Protein AF-A0A8T6P6S6-F1 (afdb_monomer)

Secondary structure (DSSP, 8-state):
-------------GGG-HHHHHHHHHHT-SSHHHHHHHHHH-GGGGSHHHHHHHHHHHHHHHHTT-HHHHHHHHHHHHHHHHHTTS-HHHHS---S--HHHHHHHHHHHHT-SSHHHHHHHHHH-GGGGSHHHHHHHHHHHHHHHHTT-HHHHHHHHHHHHHHHHHHHH-HHHHHHHHTT-SPPHHHHHHHHHHHH-SSHHHHHHHHHH-GGGGSHHHHHHHHHHHHHHHH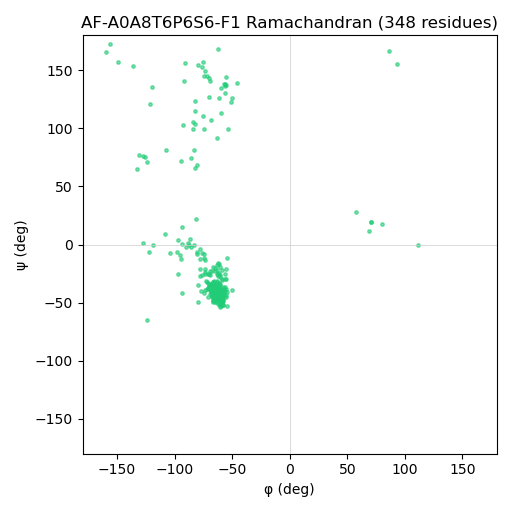TT-HHHHHHHHHHHHHHHHHHHH-HHHHHHHHHSPPPHHHHHHHHHHHHHHT-GGGHHHHHHHHHHHHHHHHHHT-HHHHHHHHHHHHHHTT--GGG-----SSHHHHHHHHHHHHHH-

pLDDT: mean 84.15, std 12.24, range [35.22, 97.5]

Mean predicted aligned error: 16.88 Å

Nearest PDB structures (foldseek):
  2w0g-assembly1_A  TM=4.765E-01  e=5.740E+00  Homo sapiens
  1us7-assembly1_B  TM=4.575E-01  e=7.347E+00  Homo sapiens
  5fwl-assembly1_E  TM=3.648E-01  e=4.130E+00  Homo sapiens

Structure (mmCIF, N/CA/C/O backbone):
data_AF-A0A8T6P6S6-F1
#
_entry.id   AF-A0A8T6P6S6-F1
#
loop_
_atom_site.group_PDB
_atom_site.id
_atom_site.type_symbol
_atom_site.label_atom_id
_atom_site.label_alt_id
_atom_site.label_comp_id
_atom_site.label_asym_id
_atom_site.label_entity_id
_atom_site.label_seq_id
_atom_site.pdbx_PDB_ins_code
_atom_site.Cartn_x
_atom_site.Cartn_y
_atom_site.Cartn_z
_atom_site.occupancy
_atom_site.B_iso_or_equiv
_atom_site.auth_seq_id
_atom_site.auth_comp_id
_atom_site.auth_asym_id
_atom_site.auth_atom_id
_atom_site.pdbx_PDB_model_num
ATOM 1 N N . MET A 1 1 ? 51.319 -41.982 -60.988 1.00 40.06 1 MET A N 1
ATOM 2 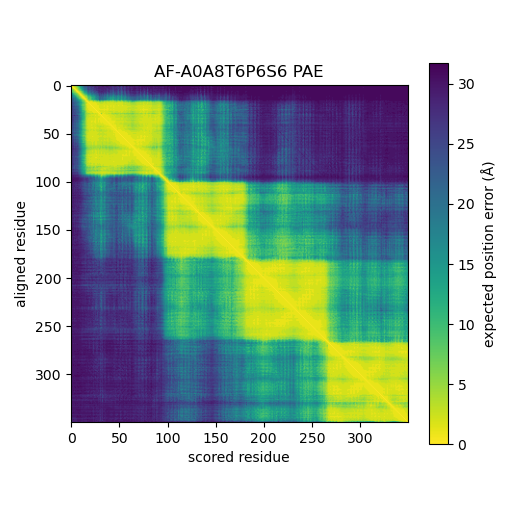C CA . MET A 1 1 ? 50.765 -40.683 -61.418 1.00 40.06 1 MET A CA 1
ATOM 3 C C . MET A 1 1 ? 49.339 -40.976 -61.816 1.00 40.06 1 MET A C 1
ATOM 5 O O . MET A 1 1 ? 49.127 -41.512 -62.893 1.00 40.06 1 MET A O 1
ATOM 9 N N . THR A 1 2 ? 48.421 -40.805 -60.872 1.00 35.66 2 THR A N 1
ATOM 10 C CA . THR A 1 2 ? 47.035 -41.263 -60.991 1.00 35.66 2 THR A CA 1
ATOM 11 C C . THR A 1 2 ? 46.127 -40.049 -60.883 1.00 35.66 2 THR A C 1
ATOM 13 O O . THR A 1 2 ? 46.374 -39.172 -60.057 1.00 35.66 2 THR A O 1
ATOM 16 N N . ASP A 1 3 ? 45.155 -40.030 -61.785 1.00 35.25 3 ASP A N 1
ATOM 17 C CA . ASP A 1 3 ? 44.194 -38.987 -62.127 1.00 35.25 3 ASP A CA 1
ATOM 18 C C . ASP A 1 3 ? 43.499 -38.282 -60.954 1.00 35.25 3 ASP A C 1
ATOM 20 O O . ASP A 1 3 ? 43.029 -38.914 -60.007 1.00 35.25 3 ASP A O 1
ATOM 24 N N . LEU A 1 4 ? 43.358 -36.961 -61.098 1.00 41.69 4 LEU A N 1
ATOM 25 C CA . LEU A 1 4 ? 42.463 -36.104 -60.324 1.00 41.69 4 LEU A CA 1
ATOM 26 C C . LEU A 1 4 ? 41.066 -36.166 -60.957 1.00 41.69 4 LEU A C 1
ATOM 28 O O . LEU A 1 4 ? 40.792 -35.478 -61.937 1.00 41.69 4 LEU A O 1
ATOM 32 N N . SER A 1 5 ? 40.177 -36.978 -60.385 1.00 39.81 5 SER A N 1
ATOM 33 C CA . SER A 1 5 ? 38.756 -36.974 -60.740 1.00 39.81 5 SER A CA 1
ATOM 34 C C . SER A 1 5 ? 38.041 -35.844 -59.994 1.00 39.81 5 SER A C 1
ATOM 36 O O . SER A 1 5 ? 37.765 -35.950 -58.801 1.00 39.81 5 SER A O 1
ATOM 38 N N . THR A 1 6 ? 37.732 -34.760 -60.703 1.00 47.22 6 THR A N 1
ATOM 39 C CA . THR A 1 6 ? 36.754 -33.741 -60.297 1.00 47.22 6 THR A CA 1
ATOM 40 C C . THR A 1 6 ? 35.347 -34.342 -60.323 1.00 47.22 6 THR A C 1
ATOM 42 O O . THR A 1 6 ? 34.808 -34.600 -61.398 1.00 47.22 6 THR A O 1
ATOM 45 N N . GLY A 1 7 ? 34.766 -34.591 -59.146 1.00 35.22 7 GLY A N 1
ATOM 46 C CA . GLY A 1 7 ? 33.333 -34.876 -58.993 1.00 35.22 7 GLY A CA 1
ATOM 47 C C . GLY A 1 7 ? 32.494 -33.601 -59.171 1.00 35.22 7 GLY A C 1
ATOM 48 O O . GLY A 1 7 ? 33.002 -32.513 -58.886 1.00 35.22 7 GLY A O 1
ATOM 49 N N . PRO A 1 8 ? 31.252 -33.698 -59.679 1.00 45.62 8 PRO A N 1
ATOM 50 C CA . PRO A 1 8 ? 30.433 -32.535 -59.995 1.00 45.62 8 PRO A CA 1
ATOM 51 C C . PRO A 1 8 ? 29.940 -31.864 -58.708 1.00 45.62 8 PRO A C 1
ATOM 53 O O . PRO A 1 8 ? 29.671 -32.536 -57.715 1.00 45.62 8 PRO A O 1
ATOM 56 N N . ALA A 1 9 ? 29.832 -30.536 -58.738 1.00 46.97 9 ALA A N 1
ATOM 57 C CA . ALA A 1 9 ? 29.151 -29.768 -57.707 1.00 46.97 9 ALA A CA 1
ATOM 58 C C . ALA A 1 9 ? 27.688 -30.231 -57.637 1.00 46.97 9 ALA A C 1
ATOM 60 O O . ALA A 1 9 ? 26.945 -30.065 -58.602 1.00 46.97 9 ALA A O 1
ATOM 61 N N . GLU A 1 10 ? 27.309 -30.862 -56.527 1.00 45.28 10 GLU A N 1
ATOM 62 C CA . GLU A 1 10 ? 25.908 -31.101 -56.194 1.00 45.28 10 GLU A CA 1
ATOM 63 C C . GLU A 1 10 ? 25.210 -29.742 -56.045 1.00 45.28 10 GLU A C 1
ATOM 65 O O . GLU A 1 10 ? 25.683 -28.870 -55.312 1.00 45.28 10 GLU A O 1
ATOM 70 N N . ASP A 1 11 ? 24.109 -29.565 -56.779 1.00 43.84 11 ASP A N 1
ATOM 71 C CA . ASP A 1 11 ? 23.162 -28.461 -56.628 1.00 43.84 11 ASP A CA 1
ATOM 72 C C . ASP A 1 11 ? 22.689 -28.395 -55.165 1.00 43.84 11 ASP A C 1
ATOM 74 O O . ASP A 1 11 ? 21.827 -29.160 -54.729 1.00 43.84 11 ASP A O 1
ATOM 78 N N . TYR A 1 12 ? 23.278 -27.489 -54.383 1.00 47.31 12 TYR A N 1
ATOM 79 C CA . TYR A 1 12 ? 22.795 -27.129 -53.054 1.00 47.31 12 TYR A CA 1
ATOM 80 C C . TYR A 1 12 ? 21.543 -26.267 -53.225 1.00 47.31 12 TYR A C 1
ATOM 82 O O . TYR A 1 12 ? 21.643 -25.075 -53.513 1.00 47.31 12 TYR A O 1
ATOM 90 N N . ASP A 1 13 ? 20.367 -26.875 -53.073 1.00 50.12 13 ASP A N 1
ATOM 91 C CA . ASP A 1 13 ? 19.106 -26.151 -52.944 1.00 50.12 13 ASP A CA 1
ATOM 92 C C . ASP A 1 13 ? 18.901 -25.736 -51.471 1.00 50.12 13 ASP A C 1
ATOM 94 O O . ASP A 1 13 ? 18.566 -26.583 -50.638 1.00 50.12 13 ASP A O 1
ATOM 98 N N . PRO A 1 14 ? 19.083 -24.451 -51.108 1.00 50.38 14 PRO A N 1
ATOM 99 C CA . PRO A 1 14 ? 18.867 -23.978 -49.743 1.00 50.38 14 PRO A CA 1
ATOM 100 C C . PRO A 1 14 ? 17.420 -24.151 -49.256 1.00 50.38 14 PRO A C 1
ATOM 102 O O . PRO A 1 14 ? 17.203 -24.110 -48.048 1.00 50.38 14 PRO A O 1
ATOM 105 N N . GLN A 1 15 ? 16.436 -24.365 -50.144 1.00 49.50 15 GLN A N 1
ATOM 106 C CA . GLN A 1 15 ? 15.050 -24.663 -49.750 1.00 49.50 15 GLN A CA 1
ATOM 107 C C . GLN A 1 15 ? 14.842 -26.118 -49.307 1.00 49.50 15 GLN A C 1
ATOM 109 O O . GLN A 1 15 ? 13.820 -26.427 -48.697 1.00 49.50 15 GLN A O 1
ATOM 114 N N . SER A 1 16 ? 15.819 -26.991 -49.557 1.00 53.81 16 SER A N 1
ATOM 115 C CA . SER A 1 16 ? 15.784 -28.404 -49.185 1.00 53.81 16 SER A CA 1
ATOM 116 C C . SER A 1 16 ? 16.521 -28.711 -47.868 1.00 53.81 16 SER A C 1
ATOM 118 O O . SER A 1 16 ? 16.601 -29.881 -47.499 1.00 53.81 16 SER A O 1
ATOM 120 N N . ASP A 1 17 ? 17.054 -27.708 -47.143 1.00 78.38 17 ASP A N 1
ATOM 121 C CA . ASP A 1 17 ? 17.704 -27.917 -45.833 1.00 78.38 17 ASP A CA 1
ATOM 122 C C . ASP A 1 17 ? 16.641 -28.172 -44.738 1.00 78.38 17 ASP A C 1
ATOM 124 O O . ASP A 1 17 ? 15.916 -27.243 -44.351 1.00 78.38 17 ASP A O 1
ATOM 128 N N . PRO A 1 18 ? 16.550 -29.400 -44.184 1.00 82.12 18 PRO A N 1
ATOM 129 C CA . PRO A 1 18 ? 15.558 -29.742 -43.164 1.00 82.12 18 PRO A CA 1
ATOM 130 C C . PRO A 1 18 ? 15.685 -28.894 -41.894 1.00 82.12 18 PRO A C 1
ATOM 132 O O . PRO A 1 18 ? 14.690 -28.642 -41.216 1.00 82.12 18 PRO A O 1
ATOM 135 N N . LEU A 1 19 ? 16.895 -28.415 -41.579 1.00 86.31 19 LEU A N 1
ATOM 136 C CA . LEU A 1 19 ? 17.127 -27.556 -40.424 1.00 86.31 19 LEU A CA 1
ATOM 137 C C . LEU A 1 19 ? 16.589 -26.143 -40.662 1.00 86.31 19 LEU A C 1
ATOM 139 O O . LEU A 1 19 ? 16.017 -25.549 -39.751 1.00 86.31 19 LEU A O 1
ATOM 143 N N . LEU A 1 20 ? 16.738 -25.606 -41.875 1.00 83.25 20 LEU A N 1
ATOM 144 C CA . LEU A 1 20 ? 16.168 -24.302 -42.209 1.00 83.25 20 LEU A CA 1
ATOM 145 C C . LEU A 1 20 ? 14.640 -24.348 -42.131 1.00 83.25 20 LEU A C 1
ATOM 147 O O . LEU A 1 20 ? 14.035 -23.439 -41.567 1.00 83.25 20 LEU A O 1
ATOM 151 N N . HIS A 1 21 ? 14.023 -25.424 -42.627 1.00 86.25 21 HIS A N 1
ATOM 152 C CA . HIS A 1 21 ? 12.578 -25.605 -42.511 1.00 86.25 21 HIS A CA 1
ATOM 153 C C . HIS A 1 21 ? 12.138 -25.699 -41.045 1.00 86.25 21 HIS A C 1
ATOM 155 O O . HIS A 1 21 ? 11.181 -25.028 -40.664 1.00 86.25 21 HIS A O 1
ATOM 161 N N . ALA A 1 22 ? 12.846 -26.464 -40.209 1.00 89.31 22 ALA A N 1
ATOM 162 C CA . ALA A 1 22 ? 12.544 -26.549 -38.781 1.00 89.31 22 ALA A CA 1
ATOM 163 C C . ALA A 1 22 ? 12.660 -25.179 -38.086 1.00 89.31 22 ALA A C 1
ATOM 165 O O . ALA A 1 22 ? 11.802 -24.823 -37.281 1.00 89.31 22 ALA A O 1
ATOM 166 N N . ILE A 1 23 ? 13.683 -24.382 -38.426 1.00 88.69 23 ILE A N 1
ATOM 167 C CA . ILE A 1 23 ? 13.863 -23.023 -37.889 1.00 88.69 23 ILE A CA 1
ATOM 168 C C . ILE A 1 23 ? 12.697 -22.126 -38.303 1.00 88.69 23 ILE A C 1
ATOM 170 O O . ILE A 1 23 ? 12.131 -21.439 -37.460 1.00 88.69 23 ILE A O 1
ATOM 174 N N . LEU A 1 24 ? 12.311 -22.132 -39.580 1.00 86.00 24 LEU A N 1
ATOM 175 C CA . LEU A 1 24 ? 11.197 -21.315 -40.064 1.00 86.00 24 LEU A CA 1
ATOM 176 C C . LEU A 1 24 ? 9.870 -21.732 -39.424 1.00 86.00 24 LEU A C 1
ATOM 178 O O . LEU A 1 24 ? 9.116 -20.864 -38.992 1.00 86.00 24 LEU A O 1
ATOM 182 N N . SER A 1 25 ? 9.620 -23.038 -39.295 1.00 86.19 25 SER A N 1
ATOM 183 C CA . SER A 1 25 ? 8.454 -23.569 -38.589 1.00 86.19 25 SER A CA 1
ATOM 184 C C . SER A 1 25 ? 8.421 -23.085 -37.141 1.00 86.19 25 SER A C 1
ATOM 186 O O . SER A 1 25 ? 7.404 -22.542 -36.715 1.00 86.19 25 SER A O 1
ATOM 188 N N . PHE A 1 26 ? 9.541 -23.185 -36.421 1.00 89.69 26 PHE A N 1
ATOM 189 C CA . PHE A 1 26 ? 9.670 -22.717 -35.040 1.00 89.69 26 PHE A CA 1
ATOM 190 C C . PHE A 1 26 ? 9.425 -21.208 -34.900 1.00 89.69 26 PHE A C 1
ATOM 192 O O . PHE A 1 26 ? 8.675 -20.792 -34.026 1.00 89.69 26 PHE A O 1
ATOM 199 N N . LEU A 1 27 ? 9.994 -20.390 -35.792 1.00 84.25 27 LEU A N 1
ATOM 200 C CA . LEU A 1 27 ? 9.797 -18.933 -35.809 1.00 84.25 27 LEU A CA 1
ATOM 201 C C . LEU A 1 27 ? 8.367 -18.511 -36.177 1.00 84.25 27 LEU A C 1
ATOM 203 O O . LEU A 1 27 ? 7.960 -17.392 -35.876 1.00 84.25 27 LEU A O 1
ATOM 207 N N . SER A 1 28 ? 7.632 -19.378 -36.874 1.00 80.88 28 SER A N 1
ATOM 208 C CA . SER A 1 28 ? 6.247 -19.144 -37.297 1.00 80.88 28 SER A CA 1
ATOM 209 C C . SER A 1 28 ? 5.200 -19.700 -36.329 1.00 80.88 28 SER A C 1
ATOM 211 O O . SER A 1 28 ? 4.004 -19.591 -36.604 1.00 80.88 28 SER A O 1
ATOM 213 N N . ALA A 1 29 ? 5.627 -20.320 -35.226 1.00 81.94 29 ALA A N 1
ATOM 214 C CA . ALA A 1 29 ? 4.724 -20.897 -34.243 1.00 81.94 29 ALA A CA 1
ATOM 215 C C . ALA A 1 29 ? 3.799 -19.820 -33.654 1.00 81.94 29 ALA A C 1
ATOM 217 O O . ALA A 1 29 ? 4.239 -18.732 -33.288 1.00 81.94 29 ALA A O 1
ATOM 218 N N . SER A 1 30 ? 2.506 -20.127 -33.547 1.00 72.38 30 SER A N 1
ATOM 219 C CA . SER A 1 30 ? 1.501 -19.180 -33.044 1.00 72.38 30 SER A CA 1
ATOM 220 C C . SER A 1 30 ? 1.451 -19.079 -31.515 1.00 72.38 30 SER A C 1
ATOM 222 O O . SER A 1 30 ? 0.717 -18.244 -30.999 1.00 72.38 30 SER A O 1
ATOM 224 N N . SER A 1 31 ? 2.171 -19.948 -30.801 1.00 76.81 31 SER A N 1
ATOM 225 C CA . SER A 1 31 ? 2.313 -19.948 -29.338 1.00 76.81 31 SER A CA 1
ATOM 226 C C . SER A 1 31 ? 3.565 -20.719 -28.913 1.00 76.81 31 SER A C 1
ATOM 228 O O . SER A 1 31 ? 4.110 -21.495 -29.710 1.00 76.81 31 SER A O 1
ATOM 230 N N . TRP A 1 32 ? 4.000 -20.569 -27.656 1.00 81.75 32 TRP A N 1
ATOM 231 C CA . TRP A 1 32 ? 5.126 -21.345 -27.125 1.00 81.75 32 TRP A CA 1
ATOM 232 C C . TRP A 1 32 ? 4.788 -22.821 -26.980 1.00 81.75 32 TRP A C 1
ATOM 234 O O . TRP A 1 32 ? 5.633 -23.649 -27.309 1.00 81.75 32 TRP A O 1
ATOM 244 N N . SER A 1 33 ? 3.542 -23.160 -26.644 1.00 8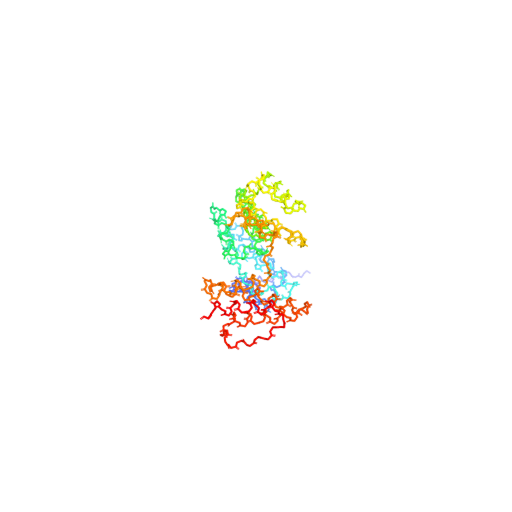1.31 33 SER A N 1
ATOM 245 C CA . SER A 1 33 ? 3.072 -24.551 -26.701 1.00 81.31 33 SER A CA 1
ATOM 246 C C . SER A 1 33 ? 3.200 -25.157 -28.106 1.00 81.31 33 SER A C 1
ATOM 248 O O . SER A 1 33 ? 3.634 -26.298 -28.257 1.00 81.31 33 SER A O 1
ATOM 250 N N . SER A 1 34 ? 2.873 -24.401 -29.164 1.00 82.25 34 SER A N 1
ATOM 251 C CA . SER A 1 34 ? 3.073 -24.874 -30.543 1.00 82.25 34 SER A CA 1
ATOM 252 C C . SER A 1 34 ? 4.558 -24.961 -30.902 1.00 82.25 34 SER A C 1
ATOM 254 O O . SER A 1 34 ? 4.959 -25.867 -31.631 1.00 82.25 34 SER A O 1
ATOM 256 N N . ALA A 1 35 ? 5.371 -24.031 -30.401 1.00 86.31 35 ALA A N 1
ATOM 257 C CA . ALA A 1 35 ? 6.814 -24.028 -30.595 1.00 86.31 35 ALA A CA 1
ATOM 258 C C . ALA A 1 35 ? 7.482 -25.227 -29.895 1.00 86.31 35 ALA A C 1
ATOM 260 O O . ALA A 1 35 ? 8.415 -25.805 -30.449 1.00 86.31 35 ALA A O 1
ATOM 261 N N . GLN A 1 36 ? 6.970 -25.644 -28.731 1.00 89.31 36 GLN A N 1
ATOM 262 C CA . GLN A 1 36 ? 7.420 -26.834 -28.009 1.00 89.31 36 GLN A CA 1
ATOM 263 C C . GLN A 1 36 ? 7.282 -28.087 -28.869 1.00 89.31 36 GLN A C 1
ATOM 265 O O . GLN A 1 36 ? 8.266 -28.798 -29.051 1.00 89.31 36 GLN A O 1
ATOM 270 N N . GLY A 1 37 ? 6.097 -28.320 -29.446 1.00 87.56 37 GLY A N 1
ATOM 271 C CA . GLY A 1 37 ? 5.862 -29.479 -30.312 1.00 87.56 37 GLY A CA 1
ATOM 272 C C . GLY A 1 37 ? 6.830 -29.518 -31.498 1.00 87.56 37 GLY A C 1
ATOM 273 O O . GLY A 1 37 ? 7.385 -30.561 -31.821 1.00 87.56 37 GLY A O 1
ATOM 274 N N . ILE A 1 38 ? 7.142 -28.354 -32.078 1.00 90.94 38 ILE A N 1
ATOM 275 C CA . ILE A 1 38 ? 8.119 -28.244 -33.171 1.00 90.94 38 ILE A CA 1
ATOM 276 C C . ILE A 1 38 ? 9.538 -28.601 -32.699 1.00 90.94 38 ILE A C 1
ATOM 278 O O . ILE A 1 38 ? 10.281 -29.255 -33.427 1.00 90.94 38 ILE A O 1
ATOM 282 N N . VAL A 1 39 ? 9.938 -28.193 -31.493 1.00 91.50 39 VAL A N 1
ATOM 283 C CA . VAL A 1 39 ? 11.257 -28.533 -30.927 1.00 91.50 39 VAL A CA 1
ATOM 284 C C . VAL A 1 39 ? 11.355 -30.016 -30.562 1.00 91.50 39 VAL A C 1
ATOM 286 O O . VAL A 1 39 ? 12.415 -30.616 -30.747 1.00 91.50 39 VAL A O 1
ATOM 289 N N . GLU A 1 40 ? 10.262 -30.617 -30.091 1.00 90.56 40 GLU A N 1
ATOM 290 C CA . GLU A 1 40 ? 10.162 -32.054 -29.816 1.00 90.56 40 GLU A CA 1
ATOM 291 C C . GLU A 1 40 ? 10.273 -32.890 -31.101 1.00 90.56 40 GLU A C 1
ATOM 293 O O . GLU A 1 40 ? 11.027 -33.866 -31.133 1.00 90.56 40 GLU A O 1
ATOM 298 N N . ASP A 1 41 ? 9.603 -32.465 -32.175 1.00 90.81 41 ASP A N 1
ATOM 299 C CA . ASP A 1 41 ? 9.628 -33.133 -33.481 1.00 90.81 41 ASP A CA 1
ATOM 300 C C . ASP A 1 41 ? 10.952 -32.918 -34.239 1.00 90.81 41 ASP A C 1
ATOM 302 O O . ASP A 1 41 ? 11.361 -33.749 -35.058 1.00 90.81 41 ASP A O 1
ATOM 306 N N . HIS A 1 42 ? 11.662 -31.823 -33.949 1.00 92.19 42 HIS A N 1
ATOM 307 C CA . HIS A 1 42 ? 12.907 -31.440 -34.614 1.00 92.19 42 HIS A CA 1
ATOM 308 C C . HIS A 1 42 ? 14.056 -31.201 -33.615 1.00 92.19 42 HIS A C 1
ATOM 310 O O . HIS A 1 42 ? 14.496 -30.060 -33.428 1.00 92.19 42 HIS A O 1
ATOM 316 N N . PRO A 1 43 ? 14.657 -32.263 -33.036 1.00 89.44 43 PRO A N 1
ATOM 317 C CA . PRO A 1 43 ? 15.741 -32.138 -32.053 1.00 89.44 43 PRO A CA 1
ATOM 318 C C . PRO A 1 43 ? 17.011 -31.468 -32.608 1.00 89.44 43 PRO A C 1
ATOM 320 O O . PRO A 1 43 ? 17.869 -31.012 -31.845 1.00 89.44 43 PRO A O 1
ATOM 323 N N . ASP A 1 44 ? 17.139 -31.364 -33.934 1.00 88.00 44 ASP A N 1
ATOM 324 C CA . ASP A 1 44 ? 18.211 -30.616 -34.591 1.00 88.00 44 ASP A CA 1
ATOM 325 C C . ASP A 1 44 ? 18.174 -29.108 -34.277 1.00 88.00 44 ASP A C 1
ATOM 327 O O . ASP A 1 44 ? 19.225 -28.462 -34.304 1.00 88.00 44 ASP A O 1
ATOM 331 N N . LEU A 1 45 ? 17.020 -28.559 -33.868 1.00 91.00 45 LEU A N 1
ATOM 332 C CA . LEU A 1 45 ? 16.882 -27.179 -33.379 1.00 91.00 45 LEU A CA 1
ATOM 333 C C . LEU A 1 45 ? 17.695 -26.907 -32.107 1.00 91.00 45 LEU A C 1
ATOM 335 O O . LEU A 1 45 ? 18.141 -25.784 -31.874 1.00 91.00 45 LEU A O 1
ATOM 339 N N . LEU A 1 46 ? 17.953 -27.934 -31.297 1.00 90.50 46 LEU A N 1
ATOM 340 C CA . LEU A 1 46 ? 18.763 -27.806 -30.085 1.00 90.50 46 LEU A CA 1
ATOM 341 C C . LEU A 1 46 ? 20.261 -27.945 -30.359 1.00 90.50 46 LEU A C 1
ATOM 343 O O . LEU A 1 46 ? 21.073 -27.792 -29.445 1.00 90.50 46 LEU A O 1
ATOM 347 N N . ARG A 1 47 ? 20.675 -28.203 -31.603 1.00 89.56 47 ARG A N 1
ATOM 348 C CA . ARG A 1 47 ? 22.092 -28.324 -31.956 1.00 89.56 47 ARG A CA 1
ATOM 349 C C . ARG A 1 47 ? 22.744 -26.943 -32.114 1.00 89.56 47 ARG A C 1
ATOM 351 O O . ARG A 1 47 ? 22.080 -25.985 -32.508 1.00 89.56 47 ARG A O 1
ATOM 358 N N . PRO A 1 48 ? 24.071 -26.831 -31.910 1.00 84.19 48 PRO A N 1
ATOM 359 C CA . PRO A 1 48 ? 24.801 -25.579 -32.134 1.00 84.19 48 PRO A CA 1
ATOM 360 C C . PRO A 1 48 ? 24.641 -25.008 -33.552 1.00 84.19 48 PRO A C 1
ATOM 362 O O . PRO A 1 48 ? 24.664 -23.795 -33.730 1.00 84.19 48 PRO A O 1
ATOM 365 N N . LYS A 1 49 ? 24.431 -25.865 -34.565 1.00 86.56 49 LYS A N 1
ATOM 366 C CA . LYS A 1 49 ? 24.205 -25.432 -35.955 1.00 86.56 49 LYS A CA 1
ATOM 367 C C . LYS A 1 49 ? 22.959 -24.542 -36.087 1.00 86.56 49 LYS A C 1
ATOM 369 O O . LYS A 1 49 ? 23.023 -23.541 -36.792 1.00 86.56 49 LYS A O 1
ATOM 374 N N . ALA A 1 50 ? 21.869 -24.864 -35.387 1.00 87.56 50 ALA A N 1
ATOM 375 C CA . ALA A 1 50 ? 20.638 -24.072 -35.409 1.00 87.56 50 ALA A CA 1
ATOM 376 C C . ALA A 1 50 ? 20.852 -22.670 -34.821 1.00 87.56 50 ALA A C 1
ATOM 378 O O . ALA A 1 50 ? 20.405 -21.670 -35.377 1.00 87.56 50 ALA A O 1
ATOM 379 N N . GLU A 1 51 ? 21.610 -22.592 -33.727 1.00 85.69 51 GLU A N 1
ATOM 380 C CA . GLU A 1 51 ? 21.957 -21.328 -33.079 1.00 85.69 51 GLU A CA 1
ATOM 381 C C . GLU A 1 51 ? 22.848 -20.457 -33.964 1.00 85.69 51 GLU A C 1
ATOM 383 O O . GLU A 1 51 ? 22.577 -19.271 -34.094 1.00 85.69 51 GLU A O 1
ATOM 388 N N . LEU A 1 52 ? 23.835 -21.039 -34.653 1.00 85.38 52 LEU A N 1
ATOM 389 C CA . LEU A 1 52 ? 24.661 -20.302 -35.614 1.00 85.38 52 LEU A CA 1
ATOM 390 C C . LEU A 1 52 ? 23.837 -19.750 -36.791 1.00 85.38 52 LEU A C 1
ATOM 392 O O . LEU A 1 52 ? 24.105 -18.647 -37.276 1.00 85.38 52 LEU A O 1
ATOM 396 N N . MET A 1 53 ? 22.827 -20.494 -37.253 1.00 87.06 53 MET A N 1
ATOM 397 C CA . MET A 1 53 ? 21.914 -20.023 -38.300 1.00 87.06 53 MET A CA 1
ATOM 398 C C . MET A 1 53 ? 21.043 -18.869 -37.797 1.00 87.06 53 MET A C 1
ATOM 400 O O . MET A 1 53 ? 20.940 -17.852 -38.478 1.00 87.06 53 MET A O 1
ATOM 404 N N . LEU A 1 54 ? 20.495 -18.975 -36.584 1.00 86.62 54 LEU A N 1
ATOM 405 C CA . LEU A 1 54 ? 19.757 -17.885 -35.943 1.00 86.62 54 LEU A CA 1
ATOM 406 C C . LEU A 1 54 ? 20.644 -16.658 -35.709 1.00 86.62 54 LEU A C 1
ATOM 408 O O . LEU A 1 54 ? 20.226 -15.554 -36.027 1.00 86.62 54 LEU A O 1
ATOM 412 N N . ASP A 1 55 ? 21.883 -16.825 -35.248 1.00 86.06 55 ASP A N 1
ATOM 413 C CA . ASP A 1 55 ? 22.846 -15.728 -35.097 1.00 86.06 55 ASP A CA 1
ATOM 414 C C . ASP A 1 55 ? 23.148 -15.035 -36.433 1.00 86.06 55 ASP A C 1
ATOM 416 O O . ASP A 1 55 ? 23.250 -13.807 -36.488 1.00 86.06 55 ASP A O 1
ATOM 420 N N . SER A 1 56 ? 23.236 -15.800 -37.524 1.00 84.25 56 SER A N 1
ATOM 421 C CA . SER A 1 56 ? 23.414 -15.248 -38.872 1.00 84.25 56 SER A CA 1
ATOM 422 C C . SER A 1 56 ? 22.186 -14.446 -39.315 1.00 84.25 56 SER A C 1
ATOM 424 O O . SER A 1 56 ? 22.336 -13.328 -39.806 1.00 84.25 56 SER A O 1
ATOM 426 N N . LEU A 1 57 ? 20.977 -14.965 -39.074 1.00 86.44 57 LEU A N 1
ATOM 427 C CA . LEU A 1 57 ? 19.719 -14.269 -39.364 1.00 86.44 57 LEU A CA 1
ATOM 428 C C . LEU A 1 57 ? 19.553 -13.004 -38.510 1.00 86.44 57 LEU A C 1
ATOM 430 O O . LEU A 1 57 ? 19.116 -11.976 -39.015 1.00 86.44 57 LEU A O 1
ATOM 434 N N . ILE A 1 58 ? 19.946 -13.048 -37.234 1.00 82.25 58 ILE A N 1
ATOM 435 C CA . ILE A 1 58 ? 19.937 -11.890 -36.329 1.00 82.25 58 ILE A CA 1
ATOM 436 C C . ILE A 1 58 ? 20.890 -10.817 -36.851 1.00 82.25 58 ILE A C 1
ATOM 438 O O . ILE A 1 58 ? 20.537 -9.639 -36.889 1.00 82.25 58 ILE A O 1
ATOM 442 N N . LYS A 1 59 ? 22.104 -11.209 -37.253 1.00 85.31 59 LYS A N 1
ATOM 443 C CA . LYS A 1 59 ? 23.100 -10.286 -37.804 1.00 85.31 59 LYS A CA 1
ATOM 444 C C . LYS A 1 59 ? 22.598 -9.625 -39.087 1.00 85.31 59 LYS A C 1
ATOM 446 O O . LYS A 1 59 ? 22.763 -8.417 -39.237 1.00 85.31 59 LYS A O 1
ATOM 451 N N . GLU A 1 60 ? 21.960 -10.393 -39.962 1.00 85.06 60 GLU A N 1
ATOM 452 C CA . GLU A 1 60 ? 21.369 -9.892 -41.203 1.00 85.06 60 GLU A CA 1
ATOM 453 C C . GLU A 1 60 ? 20.193 -8.943 -40.930 1.00 85.06 60 GLU A C 1
ATOM 455 O O . GLU A 1 60 ? 20.176 -7.821 -41.429 1.00 85.06 60 GLU A O 1
ATOM 460 N N . ALA A 1 61 ? 19.258 -9.328 -40.056 1.00 79.38 61 ALA A N 1
ATOM 461 C CA . ALA A 1 61 ? 18.130 -8.483 -39.666 1.00 79.38 61 ALA A CA 1
ATOM 462 C C . ALA A 1 61 ? 18.597 -7.145 -39.065 1.00 79.38 61 ALA A C 1
ATOM 464 O O . ALA A 1 61 ? 18.047 -6.093 -39.392 1.00 79.38 61 ALA A O 1
ATOM 465 N N . LYS A 1 62 ? 19.660 -7.166 -38.246 1.00 71.62 62 LYS A N 1
ATOM 466 C CA . LYS A 1 62 ? 20.303 -5.954 -37.716 1.00 71.62 62 LYS A CA 1
ATOM 467 C C . LYS A 1 62 ? 20.942 -5.105 -38.816 1.00 71.62 62 LYS A C 1
ATOM 469 O O . LYS A 1 62 ? 20.754 -3.893 -38.817 1.00 71.62 62 LYS A O 1
ATOM 474 N N . ALA A 1 63 ? 21.663 -5.720 -39.756 1.00 80.50 63 ALA A N 1
ATOM 475 C CA . ALA A 1 63 ? 22.295 -5.015 -40.874 1.00 80.50 63 ALA A CA 1
ATOM 476 C C . ALA A 1 63 ? 21.269 -4.346 -41.807 1.00 80.50 63 ALA A C 1
ATOM 478 O O . ALA A 1 63 ? 21.538 -3.284 -42.362 1.00 80.50 63 ALA A O 1
ATOM 479 N N . GLN A 1 64 ? 20.080 -4.936 -41.932 1.00 81.31 64 GLN A N 1
ATOM 480 C CA . GLN A 1 64 ? 18.956 -4.393 -42.696 1.00 81.31 64 GLN A CA 1
ATOM 481 C C . GLN A 1 64 ? 18.118 -3.364 -41.915 1.00 81.31 64 GLN A C 1
ATOM 483 O O . GLN A 1 64 ? 17.128 -2.859 -42.441 1.00 81.31 64 GLN A O 1
ATOM 488 N N . GLY A 1 65 ? 18.462 -3.067 -40.656 1.00 71.69 65 GLY A N 1
ATOM 489 C CA . GLY A 1 65 ? 17.683 -2.173 -39.793 1.00 71.69 65 GLY A CA 1
ATOM 490 C C . GLY A 1 65 ? 16.321 -2.737 -39.364 1.00 71.69 65 GLY A C 1
ATOM 491 O O . GLY A 1 65 ? 15.503 -2.013 -38.801 1.00 71.69 65 GLY A O 1
ATOM 492 N N . ASN A 1 66 ? 16.060 -4.027 -39.594 1.00 72.56 66 ASN A N 1
ATOM 493 C CA . ASN A 1 66 ? 14.808 -4.689 -39.241 1.00 72.56 66 ASN A CA 1
ATOM 494 C C . ASN A 1 66 ? 14.850 -5.187 -37.785 1.00 72.56 66 ASN A C 1
ATOM 496 O O . ASN A 1 66 ? 15.004 -6.377 -37.495 1.00 72.56 66 ASN A O 1
ATOM 500 N N . GLN A 1 67 ? 14.727 -4.234 -36.860 1.00 60.84 67 GLN A N 1
ATOM 501 C CA . GLN A 1 67 ? 14.869 -4.454 -35.417 1.00 60.84 67 GLN A CA 1
ATOM 502 C C . GLN A 1 67 ? 13.813 -5.415 -34.849 1.00 60.84 67 GLN A C 1
ATOM 504 O O . GLN A 1 67 ? 14.143 -6.265 -34.026 1.00 60.84 67 GLN A O 1
ATOM 509 N N . GLN A 1 68 ? 12.567 -5.352 -35.338 1.00 61.69 68 GLN A N 1
ATOM 510 C CA . GLN A 1 68 ? 11.498 -6.259 -34.901 1.00 61.69 68 GLN A CA 1
ATOM 511 C C . GLN A 1 68 ? 11.823 -7.719 -35.241 1.00 61.69 68 GLN A C 1
ATOM 513 O O . GLN A 1 68 ? 11.626 -8.620 -34.427 1.00 61.69 68 GLN A O 1
ATOM 518 N N . THR A 1 69 ? 12.370 -7.956 -36.434 1.00 73.88 69 THR A N 1
ATOM 519 C CA . THR A 1 69 ? 12.782 -9.300 -36.852 1.00 73.88 69 THR A CA 1
ATOM 520 C C . THR A 1 69 ? 13.981 -9.777 -36.039 1.00 73.88 69 THR A C 1
ATOM 522 O O . THR A 1 69 ? 13.997 -10.920 -35.589 1.00 73.88 69 THR A O 1
ATOM 525 N N . ALA A 1 70 ? 14.954 -8.900 -35.775 1.00 71.94 70 ALA A N 1
ATOM 526 C CA . ALA A 1 70 ? 16.096 -9.228 -34.926 1.00 71.94 70 ALA A CA 1
ATOM 527 C C . ALA A 1 70 ? 15.669 -9.611 -33.496 1.00 71.94 70 ALA A C 1
ATOM 529 O O . ALA A 1 70 ? 16.176 -10.596 -32.962 1.00 71.94 70 ALA A O 1
ATOM 530 N N . PHE A 1 71 ? 14.717 -8.884 -32.901 1.00 64.12 71 PHE A N 1
ATOM 531 C CA . PHE A 1 71 ? 14.156 -9.193 -31.582 1.00 64.12 71 PHE A CA 1
ATOM 532 C C . PHE A 1 71 ? 13.469 -10.558 -31.555 1.00 64.12 71 PHE A C 1
ATOM 534 O O . PHE A 1 71 ? 13.818 -11.406 -30.730 1.00 64.12 71 PHE A O 1
ATOM 541 N N . ASN A 1 72 ? 12.552 -10.796 -32.498 1.00 74.88 72 ASN A N 1
ATOM 542 C CA . ASN A 1 72 ? 11.841 -12.067 -32.594 1.00 74.88 72 ASN A CA 1
ATOM 543 C C . ASN A 1 72 ? 12.840 -13.231 -32.695 1.00 74.88 72 ASN A C 1
ATOM 545 O O . ASN A 1 72 ? 12.725 -14.204 -31.953 1.00 74.88 72 ASN A O 1
ATOM 549 N N . LEU A 1 73 ? 13.874 -13.107 -33.531 1.00 81.56 73 LEU A N 1
ATOM 550 C CA . LEU A 1 73 ? 14.918 -14.124 -33.678 1.00 81.56 73 LEU A CA 1
ATOM 551 C C . LEU A 1 73 ? 15.751 -14.333 -32.401 1.00 81.56 73 LEU A C 1
ATOM 553 O O . LEU A 1 73 ? 16.055 -15.475 -32.055 1.00 81.56 73 LEU A O 1
ATOM 557 N N . ILE A 1 74 ? 16.122 -13.260 -31.690 1.00 79.00 74 ILE A N 1
ATOM 558 C CA . ILE A 1 74 ? 16.882 -13.340 -30.428 1.00 79.00 74 ILE A CA 1
ATOM 559 C C . ILE A 1 74 ? 16.094 -14.111 -29.375 1.00 79.00 74 ILE A C 1
ATOM 561 O O . ILE A 1 74 ? 16.654 -14.979 -28.705 1.00 79.00 74 ILE A O 1
ATOM 565 N N . LEU A 1 75 ? 14.805 -13.813 -29.242 1.00 75.38 75 LEU A N 1
ATOM 566 C CA . LEU A 1 75 ? 13.971 -14.444 -28.235 1.00 75.38 75 LEU A CA 1
ATOM 567 C C . LEU A 1 75 ? 13.768 -15.937 -28.521 1.00 75.38 75 LEU A C 1
ATOM 569 O O . LEU A 1 75 ? 13.984 -16.770 -27.641 1.00 75.38 75 LEU A O 1
ATOM 573 N N . HIS A 1 76 ? 13.476 -16.284 -29.773 1.00 84.69 76 HIS A N 1
ATOM 574 C CA . HIS A 1 76 ? 13.388 -17.675 -30.219 1.00 84.69 76 HIS A CA 1
ATOM 575 C C . HIS A 1 76 ? 14.711 -18.427 -29.992 1.00 84.69 76 HIS A C 1
ATOM 577 O O . HIS A 1 76 ? 14.717 -19.542 -29.470 1.00 84.69 76 HIS A O 1
ATOM 583 N N . ARG A 1 77 ? 15.858 -17.803 -30.289 1.00 86.31 77 ARG A N 1
ATOM 584 C CA . ARG A 1 77 ? 17.182 -18.380 -30.003 1.00 86.31 77 ARG A CA 1
ATOM 585 C C . ARG A 1 77 ? 17.406 -18.606 -28.504 1.00 86.31 77 ARG A C 1
ATOM 587 O O . ARG A 1 77 ? 17.956 -19.638 -28.126 1.00 86.31 77 ARG A O 1
ATOM 594 N N . ASN A 1 78 ? 17.006 -17.664 -27.651 1.00 79.81 78 ASN A N 1
ATOM 595 C CA . ASN A 1 78 ? 17.170 -17.791 -26.202 1.00 79.81 78 ASN A CA 1
ATOM 596 C C . ASN A 1 78 ? 16.308 -18.931 -25.641 1.00 79.81 78 ASN A C 1
ATOM 598 O O . ASN A 1 78 ? 16.827 -19.745 -24.881 1.00 79.81 78 ASN A O 1
ATOM 602 N N . LYS A 1 79 ? 15.062 -19.082 -26.109 1.00 81.69 79 LYS A N 1
ATOM 603 C CA . LYS A 1 79 ? 14.210 -20.232 -25.763 1.00 81.69 79 LYS A CA 1
ATOM 604 C C . LYS A 1 79 ? 14.845 -21.567 -26.152 1.00 81.69 79 LYS A C 1
ATOM 606 O O . LYS A 1 79 ? 14.878 -22.484 -25.339 1.00 81.69 79 LYS A O 1
ATOM 611 N N . LEU A 1 80 ? 15.455 -21.668 -27.337 1.00 85.94 80 LEU A N 1
ATOM 612 C CA . LEU A 1 80 ? 16.209 -22.873 -27.717 1.00 85.94 80 LEU A CA 1
ATOM 613 C C . LEU A 1 80 ? 17.437 -23.109 -26.830 1.00 85.94 80 LEU A C 1
ATOM 615 O O . LEU A 1 80 ? 17.779 -24.253 -26.538 1.00 85.94 80 LEU A O 1
ATOM 619 N N . ARG A 1 81 ? 18.114 -22.046 -26.386 1.00 84.44 81 ARG A N 1
ATOM 620 C CA . ARG A 1 81 ? 19.264 -22.155 -25.479 1.00 84.44 81 ARG A CA 1
ATOM 621 C C . ARG A 1 81 ? 18.845 -22.633 -24.087 1.00 84.44 81 ARG A C 1
ATOM 623 O O . ARG A 1 81 ? 19.539 -23.469 -23.511 1.00 84.44 81 ARG A O 1
ATOM 630 N N . GLU A 1 82 ? 17.729 -22.135 -23.568 1.00 79.31 82 GLU A N 1
ATOM 631 C CA . GLU A 1 82 ? 17.135 -22.577 -22.302 1.00 79.31 82 GLU A CA 1
ATOM 632 C C . GLU A 1 82 ? 16.665 -24.032 -22.387 1.00 79.31 82 GLU A C 1
ATOM 634 O O . GLU A 1 82 ? 17.003 -24.833 -21.516 1.00 79.31 82 GLU A O 1
ATOM 639 N N . ALA A 1 83 ? 16.009 -24.412 -23.488 1.00 85.88 83 ALA A N 1
ATOM 640 C CA . ALA A 1 83 ? 15.544 -25.776 -23.749 1.00 85.88 83 ALA A CA 1
ATOM 641 C C . ALA A 1 83 ? 16.671 -26.824 -23.747 1.00 85.88 83 ALA A C 1
ATOM 643 O O . ALA A 1 83 ? 16.425 -28.000 -23.502 1.00 85.88 83 ALA A O 1
ATOM 644 N N . ARG A 1 84 ? 17.933 -26.431 -23.968 1.00 85.44 84 ARG A N 1
ATOM 645 C CA . ARG A 1 84 ? 19.074 -27.359 -23.846 1.00 85.44 84 ARG A CA 1
ATOM 646 C C . ARG A 1 84 ? 19.381 -27.762 -22.406 1.00 85.44 84 ARG A C 1
ATOM 648 O O . ARG A 1 84 ? 19.997 -28.804 -22.201 1.00 85.44 84 ARG A O 1
ATOM 655 N N . ASN A 1 85 ? 19.022 -26.923 -21.436 1.00 80.94 85 ASN A N 1
ATOM 656 C CA . ASN A 1 85 ? 19.461 -27.045 -20.045 1.00 80.94 85 ASN A CA 1
ATOM 657 C C . ASN A 1 85 ? 18.302 -27.159 -19.045 1.00 80.94 85 ASN A C 1
ATOM 659 O O . ASN A 1 85 ? 18.553 -27.375 -17.861 1.00 80.94 85 ASN A O 1
ATOM 663 N N . ALA A 1 86 ? 17.056 -27.016 -19.496 1.00 79.69 86 ALA A N 1
ATOM 664 C CA . ALA A 1 86 ? 15.869 -27.059 -18.654 1.00 79.69 86 ALA A CA 1
ATOM 665 C C . ALA A 1 86 ? 14.743 -27.895 -19.299 1.00 79.69 86 ALA A C 1
ATOM 667 O O . ALA A 1 86 ? 14.692 -28.010 -20.526 1.00 79.69 86 ALA A O 1
ATOM 668 N N . PRO A 1 87 ? 13.840 -28.479 -18.488 1.00 82.25 87 PRO A N 1
ATOM 669 C CA . PRO A 1 87 ? 12.660 -29.192 -18.978 1.00 82.25 87 PRO A CA 1
ATOM 670 C C . PRO A 1 87 ? 11.769 -28.323 -19.882 1.00 82.25 87 PRO A C 1
ATOM 672 O O . PRO A 1 87 ? 11.541 -27.146 -19.595 1.00 82.25 87 PRO A O 1
ATOM 675 N N . PHE A 1 88 ? 11.258 -28.894 -20.978 1.00 79.00 88 PHE A N 1
ATOM 676 C CA . PHE A 1 88 ? 10.484 -28.152 -21.984 1.00 79.00 88 PHE A CA 1
ATOM 677 C C . PHE A 1 88 ? 9.181 -27.571 -21.427 1.00 79.00 88 PHE A C 1
ATOM 679 O O . PHE A 1 88 ? 8.825 -26.452 -21.778 1.00 79.00 88 PHE A O 1
ATOM 686 N N . ASP A 1 89 ? 8.538 -28.271 -20.495 1.00 71.94 89 ASP A N 1
ATOM 687 C CA . ASP A 1 89 ? 7.343 -27.828 -19.770 1.00 71.94 89 ASP A CA 1
ATOM 688 C C . ASP A 1 89 ? 7.584 -26.586 -18.899 1.00 71.94 89 ASP A C 1
ATOM 690 O O . ASP A 1 89 ? 6.635 -25.910 -18.518 1.00 71.94 89 ASP A O 1
ATOM 694 N N . ILE A 1 90 ? 8.843 -26.255 -18.596 1.00 70.81 90 ILE A N 1
ATOM 695 C CA . ILE A 1 90 ? 9.226 -25.017 -17.907 1.00 70.81 90 ILE A CA 1
ATOM 696 C C . ILE A 1 90 ? 9.576 -23.923 -18.922 1.00 70.81 90 ILE A C 1
ATOM 698 O O . ILE A 1 90 ? 9.181 -22.772 -18.735 1.00 70.81 90 ILE A O 1
ATOM 702 N N . VAL A 1 91 ? 10.302 -24.279 -19.986 1.00 75.88 91 VAL A N 1
ATOM 703 C CA . VAL A 1 91 ? 10.851 -23.347 -20.988 1.00 75.88 91 VAL A CA 1
ATOM 704 C C . VAL A 1 91 ? 9.778 -22.809 -21.938 1.00 75.88 91 VAL A C 1
ATOM 706 O O . VAL A 1 91 ? 9.781 -21.617 -22.253 1.00 75.88 91 VAL A O 1
ATOM 709 N N . PHE A 1 92 ? 8.866 -23.675 -22.378 1.00 76.62 92 PHE A N 1
ATOM 710 C CA . PHE A 1 92 ? 7.830 -23.388 -23.376 1.00 76.62 92 PHE A CA 1
ATOM 711 C C . PHE A 1 92 ? 6.421 -23.293 -22.796 1.00 76.62 92 PHE A C 1
ATOM 713 O O . PHE A 1 92 ? 5.453 -23.205 -23.546 1.00 76.62 92 PHE A O 1
ATOM 720 N N . ARG A 1 93 ? 6.295 -23.296 -21.466 1.00 70.19 93 ARG A N 1
ATOM 721 C CA . ARG A 1 93 ? 5.028 -22.998 -20.802 1.00 70.19 93 ARG A CA 1
ATOM 722 C C . ARG A 1 93 ? 4.475 -21.690 -21.349 1.00 70.19 93 ARG A C 1
ATOM 724 O O . ARG A 1 93 ? 5.140 -20.663 -21.221 1.00 70.19 93 ARG A O 1
ATOM 731 N N . ASP A 1 94 ? 3.262 -21.741 -21.893 1.00 57.12 94 ASP A N 1
ATOM 732 C CA . ASP A 1 94 ? 2.467 -20.544 -22.153 1.00 57.12 94 ASP A CA 1
ATOM 733 C C . ASP A 1 94 ? 2.182 -19.896 -20.793 1.00 57.12 94 ASP A C 1
ATOM 735 O O . ASP A 1 94 ? 1.262 -20.256 -20.056 1.00 57.12 94 ASP A O 1
ATOM 739 N N . THR A 1 95 ? 3.059 -18.991 -20.390 1.00 49.00 95 THR A N 1
ATOM 740 C CA . THR A 1 95 ? 2.791 -18.063 -19.309 1.00 49.00 95 THR A CA 1
ATOM 741 C C . THR A 1 95 ? 1.859 -16.974 -19.855 1.00 49.00 95 THR A C 1
ATOM 743 O O . THR A 1 95 ? 1.909 -16.663 -21.043 1.00 49.00 95 THR A O 1
ATOM 746 N N . PRO A 1 96 ? 1.029 -16.322 -19.019 1.00 44.19 96 PRO A N 1
ATOM 747 C CA . PRO A 1 96 ? 0.270 -15.131 -19.432 1.00 44.19 96 PRO A CA 1
ATOM 748 C C . PRO A 1 96 ? 1.158 -14.003 -20.010 1.00 44.19 96 PRO A C 1
ATOM 750 O O . PRO A 1 96 ? 0.660 -13.033 -20.580 1.00 44.19 96 PRO A O 1
ATOM 753 N N . THR A 1 97 ? 2.480 -14.131 -19.855 1.00 48.78 97 THR A N 1
ATOM 754 C CA . THR A 1 97 ? 3.545 -13.348 -20.481 1.00 48.78 97 THR A CA 1
ATOM 755 C C . THR A 1 97 ? 3.832 -13.818 -21.913 1.00 48.78 97 THR A C 1
ATOM 757 O O . THR A 1 97 ? 4.908 -14.330 -22.220 1.00 48.78 97 THR A O 1
ATOM 760 N N . ASP A 1 98 ? 2.887 -13.596 -22.824 1.00 56.22 98 ASP A N 1
ATOM 761 C CA . ASP A 1 98 ? 3.224 -13.591 -24.247 1.00 56.22 98 ASP A CA 1
ATOM 762 C C . ASP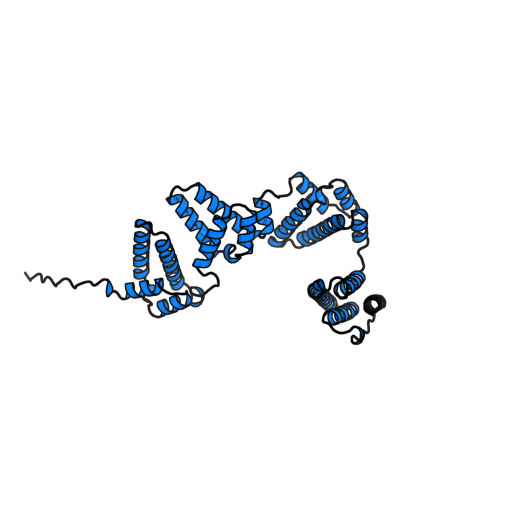 A 1 98 ? 4.087 -12.364 -24.577 1.00 56.22 98 ASP A C 1
ATOM 764 O O . ASP A 1 98 ? 3.865 -11.251 -24.095 1.00 56.22 98 ASP A O 1
ATOM 768 N N . ASN A 1 99 ? 5.080 -12.567 -25.437 1.00 49.62 99 ASN A N 1
ATOM 769 C CA . ASN A 1 99 ? 6.127 -11.596 -25.758 1.00 49.62 99 ASN A CA 1
ATOM 770 C C . ASN A 1 99 ? 5.597 -10.305 -26.422 1.00 49.62 99 ASN A C 1
ATOM 772 O O . ASN A 1 99 ? 6.203 -9.239 -26.309 1.00 49.62 99 ASN A O 1
ATOM 776 N N . ASN A 1 100 ? 4.438 -10.396 -27.082 1.00 54.47 100 ASN A N 1
ATOM 777 C CA . ASN A 1 100 ? 3.729 -9.236 -27.620 1.00 54.47 100 ASN A CA 1
ATOM 778 C C . ASN A 1 100 ? 3.127 -8.380 -26.492 1.00 54.47 100 ASN A C 1
ATOM 780 O O . ASN A 1 100 ? 3.255 -7.163 -26.529 1.00 54.47 100 ASN A O 1
ATOM 784 N N . ASN A 1 101 ? 2.604 -8.994 -25.425 1.00 67.75 101 ASN A N 1
ATOM 785 C CA . ASN A 1 101 ? 1.979 -8.264 -24.318 1.00 67.75 101 ASN A CA 1
ATOM 786 C C . ASN A 1 101 ? 3.001 -7.488 -23.472 1.00 67.75 101 ASN A C 1
ATOM 788 O O . ASN A 1 101 ? 2.704 -6.386 -23.021 1.00 67.75 101 ASN A O 1
ATOM 792 N N . ALA A 1 102 ? 4.211 -8.024 -23.266 1.00 72.38 102 ALA A N 1
ATOM 793 C CA . ALA A 1 102 ? 5.257 -7.332 -22.505 1.00 72.38 102 ALA A CA 1
ATOM 794 C C . ALA A 1 102 ? 5.827 -6.122 -23.266 1.00 72.38 102 ALA A C 1
ATOM 796 O O . ALA A 1 102 ? 5.957 -5.042 -22.695 1.00 72.38 102 ALA A O 1
ATOM 797 N N . MET A 1 103 ? 6.125 -6.277 -24.561 1.00 74.56 103 MET A N 1
ATOM 798 C CA . MET A 1 103 ? 6.578 -5.167 -25.409 1.00 74.56 103 MET A CA 1
ATOM 799 C C . MET A 1 103 ? 5.506 -4.086 -25.564 1.00 74.56 103 MET A C 1
ATOM 801 O O . MET A 1 103 ? 5.836 -2.902 -25.522 1.00 74.56 103 MET A O 1
ATOM 805 N N . ASP A 1 104 ? 4.239 -4.475 -25.721 1.00 79.81 104 ASP A N 1
ATOM 806 C CA . ASP A 1 104 ? 3.129 -3.529 -25.835 1.00 79.81 104 ASP A CA 1
ATOM 807 C C . ASP A 1 104 ? 2.885 -2.792 -24.514 1.00 79.81 104 ASP A C 1
ATOM 809 O O . ASP A 1 104 ? 2.695 -1.578 -24.524 1.00 79.81 104 ASP A O 1
ATOM 813 N N . ALA A 1 105 ? 2.994 -3.476 -23.370 1.00 84.44 105 ALA A N 1
ATOM 814 C CA . ALA A 1 105 ? 2.920 -2.832 -22.061 1.00 84.44 105 ALA A CA 1
ATOM 815 C C . ALA A 1 105 ? 4.090 -1.860 -21.824 1.00 84.44 105 ALA A C 1
ATOM 817 O O . ALA A 1 105 ? 3.882 -0.763 -21.311 1.00 84.44 105 ALA A O 1
ATOM 818 N N . VAL A 1 106 ? 5.317 -2.225 -22.221 1.00 88.06 106 VAL A N 1
ATOM 819 C CA . VAL A 1 106 ? 6.489 -1.338 -22.115 1.00 88.06 106 VAL A CA 1
ATOM 820 C C . VAL A 1 106 ? 6.347 -0.125 -23.032 1.00 88.06 106 VAL A C 1
ATOM 822 O O . VAL A 1 106 ? 6.628 0.987 -22.601 1.00 88.06 106 VAL A O 1
ATOM 825 N N . ARG A 1 107 ? 5.858 -0.302 -24.265 1.00 85.62 107 ARG A N 1
ATOM 826 C CA . ARG A 1 107 ? 5.542 0.819 -25.165 1.00 85.62 107 ARG A CA 1
ATOM 827 C C . ARG A 1 107 ? 4.489 1.738 -24.565 1.00 85.62 107 ARG A C 1
ATOM 829 O O . ARG A 1 107 ? 4.728 2.934 -24.479 1.00 85.62 107 ARG A O 1
ATOM 836 N N . ALA A 1 108 ? 3.386 1.170 -24.079 1.00 86.81 108 ALA A N 1
ATOM 837 C CA . ALA A 1 108 ? 2.340 1.932 -23.413 1.00 86.81 108 ALA A CA 1
ATOM 838 C C . ALA A 1 108 ? 2.887 2.736 -22.225 1.00 86.81 108 ALA A C 1
ATOM 840 O O . ALA A 1 108 ? 2.452 3.862 -22.026 1.00 86.81 108 ALA A O 1
ATOM 841 N N . LEU A 1 109 ? 3.853 2.191 -21.472 1.00 91.75 109 LEU A N 1
ATOM 842 C CA . LEU A 1 109 ? 4.509 2.894 -20.369 1.00 91.75 109 LEU A CA 1
ATOM 843 C C . LEU A 1 109 ? 5.464 4.001 -20.840 1.00 91.75 109 LEU A C 1
ATOM 845 O O . LEU A 1 109 ? 5.538 5.037 -20.196 1.00 91.75 109 LEU A O 1
ATOM 849 N N . ILE A 1 110 ? 6.204 3.800 -21.931 1.00 89.44 110 ILE A N 1
ATOM 850 C CA . ILE A 1 110 ? 7.139 4.807 -22.463 1.00 89.44 110 ILE A CA 1
ATOM 851 C C . ILE A 1 110 ? 6.387 5.980 -23.108 1.00 89.44 110 ILE A C 1
ATOM 853 O O . ILE A 1 110 ? 6.860 7.112 -23.036 1.00 89.44 110 ILE A O 1
ATOM 857 N N . ASP A 1 111 ? 5.219 5.718 -23.698 1.00 89.06 111 ASP A N 1
ATOM 858 C CA . ASP A 1 111 ? 4.409 6.713 -24.411 1.00 89.06 111 ASP A CA 1
ATOM 859 C C . ASP A 1 111 ? 3.614 7.651 -23.476 1.00 89.06 111 ASP A C 1
ATOM 861 O O . ASP A 1 111 ? 2.947 8.573 -23.948 1.00 89.06 111 ASP A O 1
ATOM 865 N N . VAL A 1 112 ? 3.660 7.444 -22.155 1.00 92.19 112 VAL A N 1
ATOM 866 C CA . VAL A 1 112 ? 2.950 8.299 -21.191 1.00 92.19 112 VAL A CA 1
ATOM 867 C C . VAL A 1 112 ? 3.634 9.654 -20.997 1.00 92.19 112 VAL A C 1
ATOM 869 O O . VAL A 1 112 ? 4.859 9.769 -20.959 1.00 92.19 112 VAL A O 1
ATOM 872 N N . GLU A 1 113 ? 2.829 10.693 -20.784 1.00 88.62 113 GLU A N 1
ATOM 873 C CA . GLU A 1 113 ? 3.317 12.075 -20.644 1.00 88.62 113 GLU A CA 1
ATOM 874 C C . GLU A 1 113 ? 3.465 12.524 -19.180 1.00 88.62 113 GLU A C 1
ATOM 876 O O . GLU A 1 113 ? 3.948 13.622 -18.900 1.00 88.62 113 GLU A O 1
ATOM 881 N N . SER A 1 114 ? 3.025 11.704 -18.222 1.00 89.69 114 SER A N 1
ATOM 882 C CA . SER A 1 114 ? 3.042 12.049 -16.797 1.00 89.69 114 SER A CA 1
ATOM 883 C C . SER A 1 114 ? 3.219 10.829 -15.899 1.00 89.69 114 SER A C 1
ATOM 885 O O . SER A 1 114 ? 2.857 9.708 -16.262 1.00 89.69 114 SER A O 1
ATOM 887 N N . LEU A 1 115 ? 3.708 11.067 -14.677 1.00 88.94 115 LEU A N 1
ATOM 888 C CA . LEU A 1 115 ? 3.814 10.030 -13.649 1.00 88.94 115 LEU A CA 1
ATOM 889 C C . LEU A 1 115 ? 2.446 9.438 -13.271 1.00 88.94 115 LEU A C 1
ATOM 891 O O . LEU A 1 115 ? 2.353 8.248 -13.000 1.00 88.94 115 LEU A O 1
ATOM 895 N N . GLU A 1 116 ? 1.365 10.218 -13.308 1.00 88.19 116 GLU A N 1
ATOM 896 C CA . GLU A 1 116 ? 0.018 9.703 -13.028 1.00 88.19 116 GLU A CA 1
ATOM 897 C C . GLU A 1 116 ? -0.448 8.706 -14.104 1.00 88.19 116 GLU A C 1
ATOM 899 O O . GLU A 1 116 ? -0.954 7.627 -13.788 1.00 88.19 116 GLU A O 1
ATOM 904 N N . GLN A 1 117 ? -0.202 9.015 -15.382 1.00 91.56 117 GLN A N 1
ATOM 905 C CA . GLN A 1 117 ? -0.470 8.087 -16.485 1.00 91.56 117 GLN A CA 1
ATOM 906 C C . GLN A 1 117 ? 0.424 6.845 -16.414 1.00 91.56 117 GLN A C 1
ATOM 908 O O . GLN A 1 117 ? -0.058 5.736 -16.655 1.00 91.56 117 GLN A O 1
ATOM 913 N N . ALA A 1 118 ? 1.696 7.000 -16.037 1.00 93.00 118 ALA A N 1
ATOM 914 C CA . ALA A 1 118 ? 2.596 5.873 -15.807 1.00 93.00 118 ALA A CA 1
ATOM 915 C C . ALA A 1 118 ? 2.073 4.958 -14.683 1.00 93.00 118 ALA A C 1
ATOM 917 O O . ALA A 1 118 ? 2.014 3.741 -14.863 1.00 93.00 118 ALA A O 1
ATOM 918 N N . ARG A 1 119 ? 1.612 5.532 -13.562 1.00 91.56 119 ARG A N 1
ATOM 919 C CA . ARG A 1 119 ? 1.012 4.792 -12.437 1.00 91.56 119 ARG A CA 1
ATOM 920 C C . ARG A 1 119 ? -0.225 4.018 -12.878 1.00 91.56 119 ARG A C 1
ATOM 922 O O . ARG A 1 119 ? -0.332 2.823 -12.611 1.00 91.56 119 ARG A O 1
ATOM 929 N N . SER A 1 120 ? -1.126 4.678 -13.604 1.00 88.75 120 SER A N 1
ATOM 930 C CA . SER A 1 120 ? -2.321 4.045 -14.173 1.00 88.75 120 SER A CA 1
ATOM 931 C C . SER A 1 120 ? -1.960 2.893 -15.118 1.00 88.75 120 SER A C 1
ATOM 933 O O . SER A 1 120 ? -2.520 1.802 -15.017 1.00 88.75 120 SER A O 1
ATOM 935 N N . THR A 1 121 ? -0.955 3.089 -15.975 1.00 91.50 121 THR A N 1
ATOM 936 C CA . THR A 1 121 ? -0.483 2.072 -16.926 1.00 91.50 121 THR A CA 1
ATOM 937 C C . THR A 1 121 ? 0.105 0.853 -16.218 1.00 91.50 121 THR A C 1
ATOM 939 O O . THR A 1 121 ? -0.188 -0.274 -16.617 1.00 91.50 121 THR A O 1
ATOM 942 N N . ILE A 1 122 ? 0.879 1.053 -15.149 1.00 91.62 122 ILE A N 1
ATOM 943 C CA . ILE A 1 122 ? 1.442 -0.036 -14.336 1.00 91.62 122 ILE A CA 1
ATOM 944 C C . ILE A 1 122 ? 0.340 -0.813 -13.614 1.00 91.62 122 ILE A C 1
ATOM 946 O O . ILE A 1 122 ? 0.335 -2.042 -13.666 1.00 91.62 122 ILE A O 1
ATOM 950 N N . ASN A 1 123 ? -0.633 -0.122 -13.017 1.00 84.94 123 ASN A N 1
ATOM 951 C CA . ASN A 1 123 ? -1.768 -0.771 -12.356 1.00 84.94 123 ASN A CA 1
ATOM 952 C C . ASN A 1 123 ? -2.646 -1.559 -13.341 1.00 84.94 123 ASN A C 1
ATOM 954 O O . ASN A 1 123 ? -3.119 -2.646 -13.015 1.00 84.94 123 ASN A O 1
ATOM 958 N N . ALA A 1 124 ? -2.828 -1.047 -14.561 1.00 83.50 124 ALA A N 1
ATOM 959 C CA . ALA A 1 124 ? -3.571 -1.729 -15.618 1.00 83.50 124 ALA A CA 1
ATOM 960 C C . ALA A 1 124 ? -2.809 -2.920 -16.226 1.00 83.50 124 ALA A C 1
ATOM 962 O O . ALA A 1 124 ? -3.429 -3.812 -16.803 1.00 83.50 124 ALA A O 1
ATOM 963 N N . ASN A 1 125 ? -1.479 -2.957 -16.092 1.00 84.31 125 ASN A N 1
ATOM 964 C CA . ASN A 1 125 ? -0.622 -3.979 -16.690 1.00 84.31 125 ASN A CA 1
ATOM 965 C C . ASN A 1 125 ? 0.355 -4.562 -15.653 1.00 84.31 125 ASN A C 1
ATOM 967 O O . ASN A 1 125 ? 1.555 -4.279 -15.721 1.00 84.31 125 ASN A O 1
ATOM 971 N N . PRO A 1 126 ? -0.100 -5.453 -14.747 1.00 81.81 126 PRO A N 1
ATOM 972 C CA . PRO A 1 126 ? 0.759 -6.066 -13.725 1.00 81.81 126 PRO A CA 1
ATOM 973 C C . PRO A 1 126 ? 1.996 -6.787 -14.286 1.00 81.81 126 PRO A C 1
ATOM 975 O O . PRO A 1 126 ? 2.992 -6.959 -13.586 1.00 81.81 126 PRO A O 1
ATOM 978 N N . ILE A 1 127 ? 1.966 -7.167 -15.570 1.00 80.25 127 ILE A N 1
ATOM 979 C CA . ILE A 1 127 ? 3.109 -7.718 -16.307 1.00 80.25 127 ILE A CA 1
ATOM 980 C C . ILE A 1 127 ? 4.347 -6.807 -16.276 1.00 80.25 127 ILE A C 1
ATOM 982 O O . ILE A 1 127 ? 5.465 -7.320 -16.272 1.00 80.25 127 ILE A O 1
ATOM 986 N N . LEU A 1 128 ? 4.175 -5.481 -16.185 1.00 86.06 128 LEU A N 1
ATOM 987 C CA . LEU A 1 128 ? 5.269 -4.505 -16.075 1.00 86.06 128 LEU A CA 1
ATOM 988 C C . LEU A 1 128 ? 6.127 -4.705 -14.821 1.00 86.06 128 LEU A C 1
ATOM 990 O O . LEU A 1 128 ? 7.302 -4.344 -14.806 1.00 86.06 128 LEU A O 1
ATOM 994 N N . LEU A 1 129 ? 5.564 -5.321 -13.781 1.00 84.19 129 LEU A N 1
ATOM 995 C CA . LEU A 1 129 ? 6.274 -5.631 -12.545 1.00 84.19 129 LEU A CA 1
ATOM 996 C C . LEU A 1 129 ? 6.974 -6.996 -12.586 1.00 84.19 129 LEU A C 1
ATOM 998 O O . LEU A 1 129 ? 7.615 -7.367 -11.608 1.00 84.19 129 LEU A O 1
ATOM 1002 N N . SER A 1 130 ? 6.902 -7.737 -13.694 1.00 80.50 130 SER A N 1
ATOM 1003 C CA . SER A 1 130 ? 7.621 -9.006 -13.853 1.00 80.50 130 SER A CA 1
ATOM 1004 C C . SER A 1 130 ? 9.124 -8.807 -14.102 1.00 80.50 130 SER A C 1
ATOM 1006 O O . SER A 1 130 ? 9.565 -7.768 -14.594 1.00 80.50 130 SER A O 1
ATOM 1008 N N . LEU A 1 131 ? 9.922 -9.836 -13.798 1.00 72.88 131 LEU A N 1
ATOM 1009 C CA . LEU A 1 131 ? 11.361 -9.856 -14.103 1.00 72.88 131 LEU A CA 1
ATOM 1010 C C . LEU A 1 131 ? 11.643 -9.961 -15.614 1.00 72.88 131 LEU A C 1
ATOM 1012 O O . LEU A 1 131 ? 12.703 -9.543 -16.079 1.00 72.88 131 LEU A O 1
ATOM 1016 N N . ASP A 1 132 ? 10.689 -10.474 -16.395 1.00 70.75 132 ASP A N 1
ATOM 1017 C CA . ASP A 1 132 ? 10.815 -10.603 -17.851 1.00 70.75 132 ASP A CA 1
ATOM 1018 C C . ASP A 1 132 ? 10.867 -9.224 -18.533 1.00 70.75 132 ASP A C 1
ATOM 1020 O O . ASP A 1 132 ? 11.582 -9.033 -19.518 1.00 70.75 132 ASP A O 1
ATOM 1024 N N . VAL A 1 133 ? 10.181 -8.229 -17.961 1.00 80.56 133 VAL A N 1
ATOM 1025 C CA . VAL A 1 133 ? 10.176 -6.845 -18.456 1.00 80.56 133 VAL A CA 1
ATOM 1026 C C . VAL A 1 133 ? 11.523 -6.145 -18.253 1.00 80.56 133 VAL A C 1
ATOM 1028 O O . VAL A 1 133 ? 11.883 -5.287 -19.058 1.00 80.56 133 VAL A O 1
ATOM 1031 N N . GLU A 1 134 ? 12.334 -6.540 -17.264 1.00 77.12 134 GLU A N 1
ATOM 1032 C CA . GLU A 1 134 ? 13.674 -5.955 -17.091 1.00 77.12 134 GLU A CA 1
ATOM 1033 C C . GLU A 1 134 ? 14.569 -6.192 -18.313 1.00 77.12 134 GLU A C 1
ATOM 1035 O O . GLU A 1 134 ? 15.270 -5.282 -18.754 1.00 77.12 134 GLU A O 1
ATOM 1040 N N . HIS A 1 135 ? 14.479 -7.380 -18.916 1.00 72.44 135 HIS A N 1
ATOM 1041 C CA . HIS A 1 135 ? 15.246 -7.722 -20.113 1.00 72.44 135 HIS A CA 1
ATOM 1042 C C . HIS A 1 135 ? 14.821 -6.890 -21.330 1.00 72.44 135 HIS A C 1
ATOM 1044 O O . HIS A 1 135 ? 15.651 -6.574 -22.186 1.00 72.44 135 HIS A O 1
ATOM 1050 N N . VAL A 1 136 ? 13.539 -6.518 -21.404 1.00 80.00 136 VAL A N 1
ATOM 1051 C CA . VAL A 1 136 ? 13.026 -5.617 -22.442 1.00 80.00 136 VAL A CA 1
ATOM 1052 C C . VAL A 1 136 ? 13.636 -4.224 -22.284 1.00 80.00 136 VAL A C 1
ATOM 1054 O O . VAL A 1 136 ? 14.130 -3.669 -23.266 1.00 80.00 136 VAL A O 1
ATOM 1057 N N . PHE A 1 137 ? 13.673 -3.686 -21.061 1.00 84.44 137 PHE A N 1
ATOM 1058 C CA . PHE A 1 137 ? 14.315 -2.398 -20.783 1.00 84.44 137 PHE A CA 1
ATOM 1059 C C . PHE A 1 137 ? 15.820 -2.419 -21.074 1.00 84.44 137 PHE A C 1
ATOM 1061 O O . PHE A 1 137 ? 16.298 -1.533 -21.774 1.00 84.44 137 PHE A O 1
ATOM 1068 N N . ASP A 1 138 ? 16.555 -3.447 -20.632 1.00 81.00 138 ASP A N 1
ATOM 1069 C CA . ASP A 1 138 ? 17.995 -3.592 -20.912 1.00 81.00 138 ASP A CA 1
ATOM 1070 C C . ASP A 1 138 ? 18.300 -3.551 -22.415 1.00 81.00 138 ASP A C 1
ATOM 1072 O O . ASP A 1 138 ? 19.234 -2.886 -22.870 1.00 81.00 138 ASP A O 1
ATOM 1076 N N . MET A 1 139 ? 17.482 -4.245 -23.208 1.00 76.94 139 MET A N 1
ATOM 1077 C CA . MET A 1 139 ? 17.618 -4.249 -24.657 1.00 76.94 139 MET A CA 1
ATOM 1078 C C . MET A 1 139 ? 17.310 -2.880 -25.269 1.00 76.94 139 MET A C 1
ATOM 1080 O O . MET A 1 139 ? 18.085 -2.415 -26.104 1.00 76.94 139 MET A O 1
ATOM 1084 N N . LEU A 1 140 ? 16.192 -2.248 -24.896 1.00 81.75 140 LEU A N 1
ATOM 1085 C CA . LEU A 1 140 ? 15.806 -0.944 -25.442 1.00 81.75 140 LEU A CA 1
ATOM 1086 C C . LEU A 1 140 ? 16.844 0.131 -25.093 1.00 81.75 140 LEU A C 1
ATOM 1088 O O . LEU A 1 140 ? 17.180 0.942 -25.955 1.00 81.75 140 LEU A O 1
ATOM 1092 N N . THR A 1 141 ? 17.408 0.095 -23.882 1.00 83.69 141 THR A N 1
ATOM 1093 C CA . THR A 1 141 ? 18.481 1.007 -23.468 1.00 83.69 141 THR A CA 1
ATOM 1094 C C . THR A 1 141 ? 19.722 0.794 -24.330 1.00 83.69 141 THR A C 1
ATOM 1096 O O . THR A 1 141 ? 20.225 1.746 -24.921 1.00 83.69 141 THR A O 1
ATOM 1099 N N . ALA A 1 142 ? 20.155 -0.458 -24.521 1.00 78.25 142 ALA A N 1
ATOM 1100 C CA . ALA A 1 142 ? 21.283 -0.767 -25.402 1.00 78.25 142 ALA A CA 1
ATOM 1101 C C . ALA A 1 142 ? 21.025 -0.351 -26.867 1.00 78.25 142 ALA A C 1
ATOM 1103 O O . ALA A 1 142 ? 21.946 0.055 -27.574 1.00 78.25 142 ALA A O 1
ATOM 1104 N N . MET A 1 143 ? 19.778 -0.436 -27.347 1.00 74.94 143 MET A N 1
ATOM 1105 C CA . MET A 1 143 ? 19.398 0.047 -28.681 1.00 74.94 143 MET A CA 1
ATOM 1106 C C . MET A 1 143 ? 19.495 1.570 -28.788 1.00 74.94 143 MET A C 1
ATOM 1108 O O . MET A 1 143 ? 20.010 2.071 -29.786 1.00 74.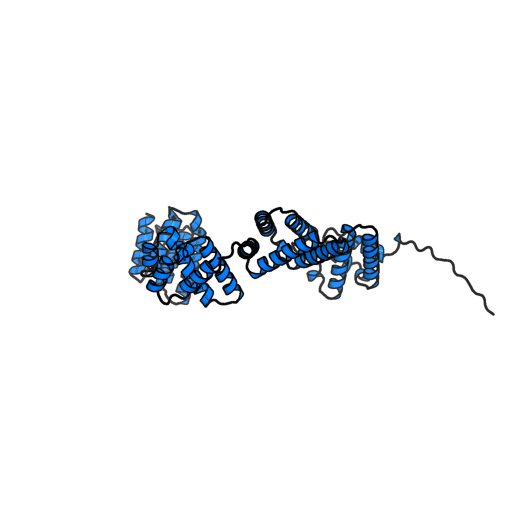94 143 MET A O 1
ATOM 1112 N N . ALA A 1 144 ? 19.008 2.295 -27.782 1.00 80.19 144 ALA A N 1
ATOM 1113 C CA . ALA A 1 144 ? 19.096 3.748 -27.726 1.00 80.19 144 ALA A CA 1
ATOM 1114 C C . ALA A 1 144 ? 20.563 4.210 -27.705 1.00 80.19 144 ALA A C 1
ATOM 1116 O O . ALA A 1 144 ? 20.944 5.071 -28.493 1.00 80.19 144 ALA A O 1
ATOM 1117 N N . GLU A 1 145 ? 21.418 3.552 -26.918 1.00 80.44 145 GLU A N 1
ATOM 1118 C CA . GLU A 1 145 ? 22.860 3.826 -26.876 1.00 80.44 145 GLU A CA 1
ATOM 1119 C C . GLU A 1 145 ? 23.552 3.590 -28.226 1.00 80.44 145 GLU A C 1
ATOM 1121 O O . GLU A 1 145 ? 24.330 4.427 -28.679 1.00 80.44 145 GLU A O 1
ATOM 1126 N N . VAL A 1 146 ? 23.257 2.472 -28.902 1.00 83.81 146 VAL A N 1
ATOM 1127 C CA . VAL A 1 146 ? 23.827 2.164 -30.229 1.00 83.81 146 VAL A CA 1
ATOM 1128 C C . VAL A 1 146 ? 23.395 3.183 -31.286 1.00 83.81 146 VAL A C 1
ATOM 1130 O O . VAL A 1 146 ? 24.162 3.472 -32.204 1.00 83.81 146 VAL A O 1
ATOM 1133 N N . ASN A 1 147 ? 22.185 3.726 -31.159 1.00 79.06 147 ASN A N 1
ATOM 1134 C CA . ASN A 1 147 ? 21.650 4.744 -32.060 1.00 79.06 147 ASN A CA 1
ATOM 1135 C C . ASN A 1 147 ? 22.038 6.181 -31.659 1.00 79.06 147 ASN A C 1
ATOM 1137 O O . ASN A 1 147 ? 21.574 7.118 -32.304 1.00 79.06 147 ASN A O 1
ATOM 1141 N N . ASP A 1 148 ? 22.880 6.353 -30.633 1.00 88.06 148 ASP A N 1
ATOM 1142 C CA . ASP A 1 148 ? 23.274 7.650 -30.059 1.00 88.06 148 ASP A CA 1
ATOM 1143 C C . ASP A 1 148 ? 22.080 8.498 -29.557 1.00 88.06 148 ASP A C 1
ATOM 1145 O O . ASP A 1 148 ? 22.123 9.727 -29.512 1.00 88.06 148 ASP A O 1
ATOM 1149 N N . ASP A 1 149 ? 20.995 7.832 -29.150 1.00 89.50 149 ASP A N 1
ATOM 1150 C CA . ASP A 1 149 ? 19.785 8.434 -28.581 1.00 89.50 149 ASP A CA 1
ATOM 1151 C C . ASP A 1 149 ? 19.856 8.437 -27.044 1.00 89.50 149 ASP A C 1
ATOM 1153 O O . ASP A 1 149 ? 19.201 7.667 -26.336 1.00 89.50 149 ASP A O 1
ATOM 1157 N N . GLN A 1 150 ? 20.715 9.309 -26.515 1.00 88.44 150 GLN A N 1
ATOM 1158 C CA . GLN A 1 150 ? 20.914 9.470 -25.070 1.00 88.44 150 GLN A CA 1
ATOM 1159 C C . GLN A 1 150 ? 19.638 9.850 -24.291 1.00 88.44 150 GLN A C 1
ATOM 1161 O O . GLN A 1 150 ? 19.452 9.332 -23.183 1.00 88.44 150 GLN A O 1
ATOM 1166 N N . PRO A 1 151 ? 18.738 10.712 -24.815 1.00 89.12 151 PRO A N 1
ATOM 1167 C CA . PRO A 1 151 ? 17.456 10.973 -24.168 1.00 89.12 151 PRO A CA 1
ATOM 1168 C C . PRO A 1 151 ? 16.624 9.702 -23.975 1.00 89.12 151 PRO A C 1
ATOM 1170 O O . PRO A 1 151 ? 16.190 9.437 -22.855 1.00 89.12 151 PRO A O 1
ATOM 1173 N N . ALA A 1 152 ? 16.467 8.878 -25.018 1.00 84.88 152 ALA A N 1
ATOM 1174 C CA . ALA A 1 152 ? 15.699 7.640 -24.913 1.00 84.88 152 ALA A CA 1
ATOM 1175 C C . ALA A 1 152 ? 16.329 6.651 -23.921 1.00 84.88 152 ALA A C 1
ATOM 1177 O O . ALA A 1 152 ? 15.618 6.082 -23.092 1.00 84.88 152 ALA A O 1
ATOM 1178 N N . ALA A 1 153 ? 17.658 6.490 -23.946 1.00 85.62 153 ALA A N 1
ATOM 1179 C CA . ALA A 1 153 ? 18.373 5.627 -23.002 1.00 85.62 153 ALA A CA 1
ATOM 1180 C C . ALA A 1 153 ? 18.140 6.057 -21.541 1.00 85.62 153 ALA A C 1
ATOM 1182 O O . ALA A 1 153 ? 17.875 5.222 -20.675 1.00 85.62 153 ALA A O 1
ATOM 1183 N N . THR A 1 154 ? 18.167 7.368 -21.282 1.00 88.44 154 THR A N 1
ATOM 1184 C CA . THR A 1 154 ? 17.916 7.931 -19.948 1.00 88.44 154 THR A CA 1
ATOM 1185 C C . THR A 1 154 ? 16.479 7.671 -19.497 1.00 88.44 154 THR A C 1
ATOM 1187 O O . THR A 1 154 ? 16.268 7.179 -18.392 1.00 88.44 154 THR A O 1
ATOM 1190 N N . THR A 1 155 ? 15.488 7.936 -20.355 1.00 88.19 155 THR A N 1
ATOM 1191 C CA . THR A 1 155 ? 14.070 7.694 -20.047 1.00 88.19 155 THR A CA 1
ATOM 1192 C C . THR A 1 155 ? 13.798 6.223 -19.728 1.00 88.19 155 THR A C 1
ATOM 1194 O O . THR A 1 155 ? 13.108 5.915 -18.755 1.00 88.19 155 THR A O 1
ATOM 1197 N N . LEU A 1 156 ? 14.371 5.304 -20.506 1.00 90.56 156 LEU A N 1
ATOM 1198 C CA . LEU A 1 156 ? 14.241 3.864 -20.279 1.00 90.56 156 LEU A CA 1
ATOM 1199 C C . LEU A 1 156 ? 14.841 3.443 -18.935 1.00 90.56 156 LEU A C 1
ATOM 1201 O O . LEU A 1 156 ? 14.220 2.679 -18.195 1.00 90.56 156 LEU A O 1
ATOM 1205 N N . GLN A 1 157 ? 16.012 3.978 -18.588 1.00 89.88 157 GLN A N 1
ATOM 1206 C CA . GLN A 1 157 ? 16.644 3.716 -17.299 1.00 89.88 157 GLN A CA 1
ATOM 1207 C C . GLN A 1 157 ? 15.803 4.259 -16.132 1.00 89.88 157 GLN A C 1
ATOM 1209 O O . GLN A 1 157 ? 15.612 3.551 -15.144 1.00 89.88 157 GLN A O 1
ATOM 1214 N N . THR A 1 158 ? 15.222 5.457 -16.263 1.00 89.94 158 THR A N 1
ATOM 1215 C CA . THR A 1 158 ? 14.318 6.026 -15.249 1.00 89.94 158 THR A CA 1
ATOM 1216 C C . THR A 1 158 ? 13.096 5.138 -15.011 1.00 89.94 158 THR A C 1
ATOM 1218 O O . THR A 1 158 ? 12.777 4.824 -13.864 1.00 89.94 158 THR A O 1
ATOM 1221 N N . TYR A 1 159 ? 12.422 4.677 -16.069 1.00 92.94 159 TYR A N 1
ATOM 1222 C CA . TYR A 1 159 ? 11.275 3.779 -15.908 1.00 92.94 159 TYR A CA 1
ATOM 1223 C C . TYR A 1 159 ? 11.672 2.418 -15.335 1.00 92.94 159 TYR A C 1
ATOM 1225 O O . TYR A 1 159 ? 10.935 1.859 -14.523 1.00 92.94 159 TYR A O 1
ATOM 1233 N N . ARG A 1 160 ? 12.849 1.894 -15.688 1.00 91.44 160 ARG A N 1
ATOM 1234 C CA . ARG A 1 160 ? 13.369 0.664 -15.085 1.00 91.44 160 ARG A CA 1
ATOM 1235 C C . ARG A 1 160 ? 13.554 0.811 -13.574 1.00 91.44 160 ARG A C 1
ATOM 1237 O O . ARG A 1 160 ? 13.107 -0.058 -12.828 1.00 91.44 160 ARG A O 1
ATOM 1244 N N . GLU A 1 161 ? 14.198 1.887 -13.132 1.00 89.56 161 GLU A N 1
ATOM 1245 C CA . GLU A 1 161 ? 14.411 2.180 -11.709 1.00 89.56 161 GLU A CA 1
ATOM 1246 C C . GLU A 1 161 ? 13.079 2.345 -10.970 1.00 89.56 161 GLU A C 1
ATOM 1248 O O . GLU A 1 161 ? 12.897 1.788 -9.887 1.00 89.56 161 GLU A O 1
ATOM 1253 N N . LEU A 1 162 ? 12.106 3.014 -11.594 1.00 92.56 162 LEU A N 1
ATOM 1254 C CA . LEU A 1 162 ? 10.754 3.145 -11.058 1.00 92.56 162 LEU A CA 1
ATOM 1255 C C . LEU A 1 162 ? 10.058 1.786 -10.900 1.00 92.56 162 LEU A C 1
ATOM 1257 O O . LEU A 1 162 ? 9.473 1.523 -9.854 1.00 92.56 162 LEU A O 1
ATOM 1261 N N . LEU A 1 163 ? 10.143 0.893 -11.892 1.00 91.75 163 LEU A N 1
ATOM 1262 C CA . LEU A 1 163 ? 9.565 -0.456 -11.804 1.00 91.75 163 LEU A CA 1
ATOM 1263 C C . LEU A 1 163 ? 10.263 -1.317 -10.742 1.00 91.75 163 LEU A C 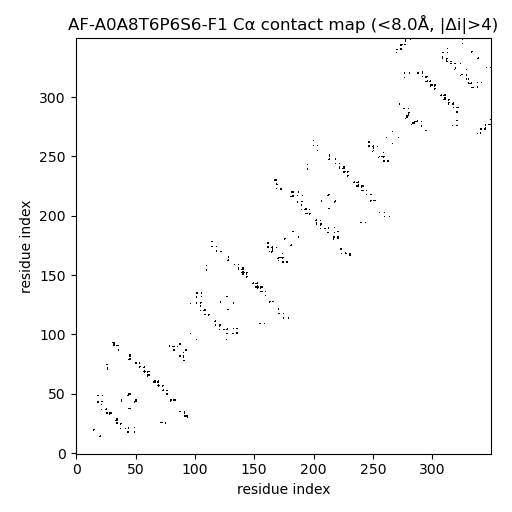1
ATOM 1265 O O . LEU A 1 163 ? 9.606 -2.099 -10.051 1.00 91.75 163 LEU A O 1
ATOM 1269 N N . GLN A 1 164 ? 11.581 -1.166 -10.582 1.00 86.12 164 GLN A N 1
ATOM 1270 C CA . GLN A 1 164 ? 12.333 -1.802 -9.498 1.00 86.12 164 GLN A CA 1
ATOM 1271 C C . GLN A 1 164 ? 11.865 -1.299 -8.129 1.00 86.12 164 GLN A C 1
ATOM 1273 O O . GLN A 1 164 ? 11.618 -2.113 -7.237 1.00 86.12 164 GLN A O 1
ATOM 1278 N N . ALA A 1 165 ? 11.668 0.012 -7.975 1.00 82.31 165 ALA A N 1
ATOM 1279 C CA . ALA A 1 165 ? 11.098 0.589 -6.763 1.00 82.31 165 ALA A CA 1
ATOM 1280 C C . ALA A 1 165 ? 9.669 0.074 -6.521 1.00 82.31 165 ALA A C 1
ATOM 1282 O O . ALA A 1 165 ? 9.375 -0.394 -5.425 1.00 82.31 165 ALA A O 1
ATOM 1283 N N . CYS A 1 166 ? 8.814 0.038 -7.549 1.00 87.06 166 CYS A N 1
ATOM 1284 C CA . CYS A 1 166 ? 7.452 -0.494 -7.441 1.00 87.06 166 CYS A CA 1
ATOM 1285 C C . CYS A 1 166 ? 7.436 -1.940 -6.920 1.00 87.06 166 CYS A C 1
ATOM 1287 O O . CYS A 1 166 ? 6.594 -2.288 -6.098 1.00 87.06 166 CYS A O 1
ATOM 1289 N N . ARG A 1 167 ? 8.379 -2.786 -7.361 1.00 83.12 167 ARG A N 1
ATOM 1290 C CA . ARG A 1 167 ? 8.533 -4.155 -6.838 1.00 83.12 167 ARG A CA 1
ATOM 1291 C C . ARG A 1 167 ? 9.002 -4.194 -5.386 1.00 83.12 167 ARG A C 1
ATOM 1293 O O . ARG A 1 167 ? 8.593 -5.080 -4.645 1.00 83.12 167 ARG A O 1
ATOM 1300 N N . ALA A 1 168 ? 9.903 -3.293 -5.006 1.00 73.69 168 ALA A N 1
ATOM 1301 C CA . ALA A 1 168 ? 10.537 -3.308 -3.693 1.00 73.69 168 ALA A CA 1
ATOM 1302 C C . ALA A 1 168 ? 9.628 -2.765 -2.583 1.00 73.69 168 ALA A C 1
ATOM 1304 O O . ALA A 1 168 ? 9.642 -3.296 -1.475 1.00 73.69 168 ALA A O 1
ATOM 1305 N N . VAL A 1 169 ? 8.872 -1.701 -2.871 1.00 74.00 169 VAL A N 1
ATOM 1306 C CA . VAL A 1 169 ? 8.109 -0.945 -1.862 1.00 74.00 169 VAL A CA 1
ATOM 1307 C C . VAL A 1 169 ? 6.628 -0.759 -2.209 1.00 74.00 169 VAL A C 1
ATOM 1309 O O . VAL A 1 169 ? 5.899 -0.151 -1.434 1.00 74.00 169 VAL A O 1
ATOM 1312 N N . GLY A 1 170 ? 6.168 -1.294 -3.343 1.00 80.31 170 GLY A N 1
ATOM 1313 C CA . GLY A 1 170 ? 4.808 -1.103 -3.853 1.00 80.31 170 GLY A CA 1
ATOM 1314 C C . GLY A 1 170 ? 4.703 0.064 -4.840 1.00 80.31 170 GLY A C 1
ATOM 1315 O O . GLY A 1 170 ? 5.516 0.989 -4.826 1.00 80.31 170 GLY A O 1
ATOM 1316 N N . VAL A 1 171 ? 3.697 0.007 -5.724 1.00 86.12 171 VAL A N 1
ATOM 1317 C CA . VAL A 1 171 ? 3.496 0.997 -6.800 1.00 86.12 171 VAL A CA 1
ATOM 1318 C C . VAL A 1 171 ? 3.306 2.395 -6.220 1.00 86.12 171 VAL A C 1
ATOM 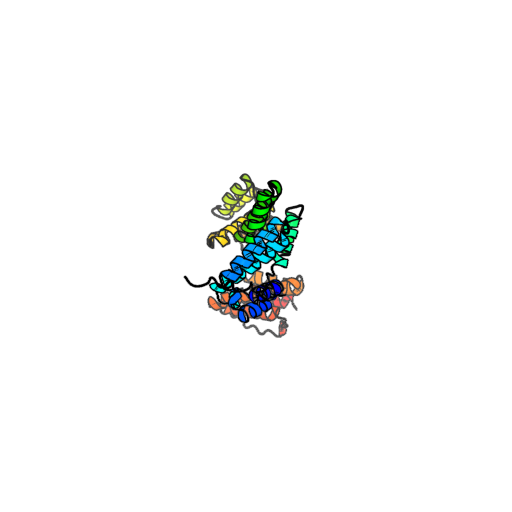1320 O O . VAL A 1 171 ? 4.031 3.315 -6.579 1.00 86.12 171 VAL A O 1
ATOM 1323 N N . ASP A 1 172 ? 2.377 2.555 -5.285 1.00 83.19 172 ASP A N 1
ATOM 1324 C CA . ASP A 1 172 ? 1.998 3.873 -4.773 1.00 83.19 172 ASP A CA 1
ATOM 1325 C C . ASP A 1 172 ? 3.178 4.590 -4.103 1.00 83.19 172 ASP A C 1
ATOM 1327 O O . ASP A 1 172 ? 3.510 5.719 -4.462 1.00 83.19 172 ASP A O 1
ATOM 1331 N N . VAL A 1 173 ? 3.895 3.871 -3.237 1.00 77.00 173 VAL A N 1
ATOM 1332 C CA . VAL A 1 173 ? 5.091 4.361 -2.543 1.00 77.00 173 VAL A CA 1
ATOM 1333 C C . VAL A 1 173 ? 6.193 4.760 -3.527 1.00 77.00 173 VAL A C 1
ATOM 1335 O O . VAL A 1 173 ? 6.807 5.817 -3.382 1.00 77.00 173 VAL A O 1
ATOM 1338 N N . ALA A 1 174 ? 6.455 3.937 -4.544 1.00 85.88 174 ALA A N 1
ATOM 1339 C CA . ALA A 1 174 ? 7.485 4.223 -5.538 1.00 85.88 174 ALA A CA 1
ATOM 1340 C C . ALA A 1 174 ? 7.170 5.481 -6.365 1.00 85.88 174 ALA A C 1
ATOM 1342 O O . ALA A 1 174 ? 8.071 6.262 -6.678 1.00 85.88 174 ALA A O 1
ATOM 1343 N N . PHE A 1 175 ? 5.897 5.705 -6.691 1.00 89.50 175 PHE A N 1
ATOM 1344 C CA . PHE A 1 175 ? 5.461 6.903 -7.403 1.00 89.50 175 PHE A CA 1
ATOM 1345 C C . PHE A 1 175 ? 5.534 8.162 -6.543 1.00 89.50 175 PHE A C 1
ATOM 1347 O O . PHE A 1 175 ? 5.935 9.210 -7.050 1.00 89.50 175 PHE A O 1
ATOM 1354 N N . ASP A 1 176 ? 5.225 8.063 -5.253 1.00 82.88 176 ASP A N 1
ATOM 1355 C CA . ASP A 1 176 ? 5.396 9.183 -4.329 1.00 82.88 176 ASP A CA 1
ATOM 1356 C C . ASP A 1 176 ? 6.878 9.556 -4.162 1.00 82.88 176 ASP A C 1
ATOM 1358 O O . ASP A 1 176 ? 7.220 10.741 -4.195 1.00 82.88 176 ASP A O 1
ATOM 1362 N N . MET A 1 177 ? 7.777 8.562 -4.100 1.00 80.69 177 MET A N 1
ATOM 1363 C CA . MET A 1 177 ? 9.230 8.787 -4.135 1.00 80.69 177 MET A CA 1
ATOM 1364 C C . MET A 1 177 ? 9.664 9.517 -5.413 1.00 80.69 177 MET A C 1
ATOM 1366 O O . MET A 1 177 ? 10.384 10.513 -5.343 1.00 80.69 177 MET A O 1
ATOM 1370 N N . ALA A 1 178 ? 9.221 9.039 -6.579 1.00 84.50 178 ALA A N 1
ATOM 1371 C CA . ALA A 1 178 ? 9.608 9.595 -7.876 1.00 84.50 178 ALA A CA 1
ATOM 1372 C C . ALA A 1 178 ? 9.025 10.995 -8.134 1.00 84.50 178 ALA A C 1
ATOM 1374 O O . ALA A 1 178 ? 9.673 11.827 -8.766 1.00 84.50 178 ALA A O 1
ATOM 1375 N N . GLY A 1 179 ? 7.818 11.269 -7.633 1.00 82.38 179 GLY A N 1
ATOM 1376 C CA . GLY A 1 179 ? 7.155 12.569 -7.742 1.00 82.38 179 GLY A CA 1
ATOM 1377 C C . GLY A 1 179 ? 7.696 13.633 -6.787 1.00 82.38 179 GLY A C 1
ATOM 1378 O O . GLY A 1 179 ? 7.291 14.789 -6.885 1.00 82.38 179 GLY A O 1
ATOM 1379 N N . GLY A 1 180 ? 8.595 13.267 -5.866 1.00 76.00 180 GLY A N 1
ATOM 1380 C CA . GLY A 1 180 ? 9.055 14.165 -4.807 1.00 76.00 180 GLY A CA 1
ATOM 1381 C C . GLY A 1 180 ? 7.984 14.450 -3.751 1.00 76.00 180 GLY A C 1
ATOM 1382 O O . GLY A 1 180 ? 8.119 15.414 -3.005 1.00 76.00 180 GLY A O 1
ATOM 1383 N N . ASN A 1 181 ? 6.952 13.606 -3.655 1.00 73.44 181 ASN A N 1
ATOM 1384 C CA . ASN A 1 181 ? 5.887 13.690 -2.650 1.00 73.44 181 ASN A CA 1
ATOM 1385 C C . ASN A 1 181 ? 6.308 13.071 -1.306 1.00 73.44 181 ASN A C 1
ATOM 1387 O O . ASN A 1 181 ? 5.466 12.648 -0.512 1.00 73.44 181 ASN A O 1
ATOM 1391 N N . LEU A 1 182 ? 7.616 12.978 -1.070 1.00 77.25 182 LEU A N 1
ATOM 1392 C CA . LEU A 1 182 ? 8.166 12.510 0.187 1.00 77.25 182 LEU A CA 1
ATOM 1393 C C . LEU A 1 182 ? 7.919 13.549 1.276 1.00 77.25 182 LEU A C 1
ATOM 1395 O O . LEU A 1 182 ? 8.097 14.740 1.003 1.00 77.25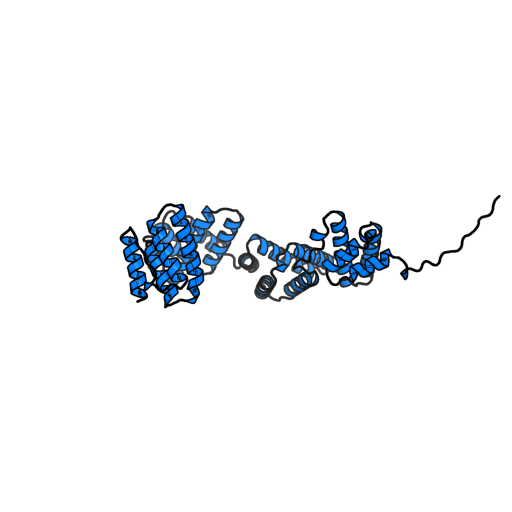 182 LEU A O 1
ATOM 1399 N N . PRO A 1 183 ? 7.628 13.109 2.513 1.00 82.75 183 PRO A N 1
ATOM 1400 C CA . PRO A 1 183 ? 7.679 13.995 3.658 1.00 82.75 183 PRO A CA 1
ATOM 1401 C C . PRO A 1 183 ? 9.012 14.737 3.671 1.00 82.75 183 PRO A C 1
ATOM 1403 O O . PRO A 1 183 ? 10.083 14.120 3.615 1.00 82.75 183 PRO A O 1
ATOM 1406 N N . ASN A 1 184 ? 8.954 16.064 3.728 1.00 86.25 184 ASN A N 1
ATOM 1407 C CA . ASN A 1 184 ? 10.165 16.864 3.873 1.00 86.25 184 ASN A CA 1
ATOM 1408 C C . ASN A 1 184 ? 10.881 16.555 5.210 1.00 86.25 184 ASN A C 1
ATOM 1410 O O . ASN A 1 184 ? 10.336 15.898 6.097 1.00 86.25 184 ASN A O 1
ATOM 1414 N N . GLU A 1 185 ? 12.118 17.031 5.373 1.00 87.31 185 GLU A N 1
ATOM 1415 C CA . GLU A 1 185 ? 12.929 16.735 6.566 1.00 87.31 185 GLU A CA 1
ATOM 1416 C C . GLU A 1 185 ? 12.256 17.181 7.878 1.00 87.31 185 GLU A C 1
ATOM 1418 O O . GLU A 1 185 ? 12.341 16.484 8.888 1.00 87.31 185 GLU A O 1
ATOM 1423 N N . GLU A 1 186 ? 11.547 18.312 7.867 1.00 91.75 186 GLU A N 1
ATOM 1424 C CA . GLU A 1 186 ? 10.829 18.818 9.040 1.00 91.75 186 GLU A CA 1
ATOM 1425 C C . GLU A 1 186 ? 9.674 17.890 9.435 1.00 91.75 186 GLU A C 1
ATOM 1427 O O . GLU A 1 186 ? 9.542 17.529 10.605 1.00 91.75 186 GLU A O 1
ATOM 1432 N N . LEU A 1 187 ? 8.871 17.458 8.460 1.00 93.31 187 LEU A N 1
ATOM 1433 C CA . LEU A 1 187 ? 7.778 16.520 8.685 1.00 93.31 187 LEU A CA 1
ATOM 1434 C C . LEU A 1 187 ? 8.306 15.148 9.118 1.00 93.31 187 LEU A C 1
ATOM 1436 O O . LEU A 1 187 ? 7.781 14.568 10.064 1.00 93.31 187 LEU A O 1
ATOM 1440 N N . MET A 1 188 ? 9.385 14.660 8.503 1.00 90.06 188 MET A N 1
ATOM 1441 C CA . MET A 1 188 ? 10.021 13.400 8.895 1.00 90.06 188 MET A CA 1
ATOM 1442 C C . MET A 1 188 ? 10.511 13.440 10.349 1.00 90.06 188 MET A C 1
ATOM 1444 O O . MET A 1 188 ? 10.292 12.493 11.105 1.00 90.06 188 MET A O 1
ATOM 1448 N N . ASN A 1 189 ? 11.126 14.547 10.774 1.00 91.69 189 ASN A N 1
ATOM 1449 C CA . ASN A 1 189 ? 11.550 14.728 12.162 1.00 91.69 189 ASN A CA 1
ATOM 1450 C C . ASN A 1 189 ? 10.355 14.746 13.125 1.00 91.69 189 ASN A C 1
ATOM 1452 O O . ASN A 1 189 ? 10.396 14.056 14.143 1.00 91.69 189 ASN A O 1
ATOM 1456 N N . ALA A 1 190 ? 9.274 15.451 12.777 1.00 96.31 190 ALA A N 1
ATOM 1457 C CA . ALA A 1 190 ? 8.047 15.457 13.573 1.00 96.31 190 ALA A CA 1
ATOM 1458 C C . ALA A 1 190 ? 7.426 14.053 13.679 1.00 96.31 190 ALA A C 1
ATOM 1460 O O . ALA A 1 190 ? 6.992 13.647 14.755 1.00 96.31 190 ALA A O 1
ATOM 1461 N N . MET A 1 191 ? 7.415 13.275 12.591 1.00 96.44 191 MET A N 1
ATOM 1462 C CA . MET A 1 191 ? 6.908 11.897 12.590 1.00 96.44 191 MET A CA 1
ATOM 1463 C C . MET A 1 191 ? 7.752 10.983 13.482 1.00 96.44 191 MET A C 1
ATOM 1465 O O . MET A 1 191 ? 7.208 10.161 14.220 1.00 96.44 191 MET A O 1
ATOM 1469 N N . LEU A 1 192 ? 9.080 11.129 13.445 1.00 92.19 192 LEU A N 1
ATOM 1470 C CA . LEU A 1 192 ? 9.985 10.382 14.317 1.00 92.19 192 LEU A CA 1
ATOM 1471 C C . LEU A 1 192 ? 9.795 10.758 15.787 1.00 92.19 192 LEU A C 1
ATOM 1473 O O . LEU A 1 192 ? 9.800 9.867 16.634 1.00 92.19 192 LEU A O 1
ATOM 1477 N N . GLU A 1 193 ? 9.623 12.042 16.097 1.00 96.00 193 GLU A N 1
ATOM 1478 C CA . GLU A 1 193 ? 9.312 12.505 17.451 1.00 96.00 193 GLU A CA 1
ATOM 1479 C C . GLU A 1 193 ? 7.969 11.939 17.928 1.00 96.00 193 GLU A C 1
ATOM 1481 O O . GLU A 1 193 ? 7.893 11.379 19.021 1.00 96.00 193 GLU A O 1
ATOM 1486 N N . TYR A 1 194 ? 6.949 11.977 17.067 1.00 97.38 194 TYR A N 1
ATOM 1487 C CA . TYR A 1 194 ? 5.606 11.467 17.338 1.00 97.38 194 TYR A CA 1
ATOM 1488 C C . TYR A 1 194 ? 5.608 9.971 17.640 1.00 97.38 194 TYR A C 1
ATOM 1490 O O . TYR A 1 194 ? 5.120 9.551 18.683 1.00 97.38 194 TYR A O 1
ATOM 1498 N N . VAL A 1 195 ? 6.228 9.161 16.776 1.00 93.75 195 VAL A N 1
ATOM 1499 C CA . VAL A 1 195 ? 6.328 7.711 16.990 1.00 93.75 195 VAL A CA 1
ATOM 1500 C C . VAL A 1 195 ? 7.110 7.395 18.254 1.00 93.75 195 VAL A C 1
ATOM 1502 O O . VAL A 1 195 ? 6.785 6.420 18.927 1.00 93.75 195 VAL A O 1
ATOM 1505 N N . ASN A 1 196 ? 8.154 8.168 18.568 1.00 92.44 196 ASN A N 1
ATOM 1506 C CA . ASN A 1 196 ? 9.041 7.913 19.703 1.00 92.44 196 ASN A CA 1
ATOM 1507 C C . ASN A 1 196 ? 8.577 8.518 21.030 1.00 92.44 196 ASN A C 1
ATOM 1509 O O . ASN A 1 196 ? 9.247 8.289 22.042 1.00 92.44 196 ASN A O 1
ATOM 1513 N N . ALA A 1 197 ? 7.445 9.220 21.053 1.00 95.75 197 ALA A N 1
ATOM 1514 C CA . ALA A 1 197 ? 6.868 9.734 22.281 1.00 95.75 197 ALA A CA 1
ATOM 1515 C C . ALA A 1 197 ? 6.635 8.588 23.297 1.00 95.75 197 ALA A C 1
ATOM 1517 O O . ALA A 1 197 ? 6.203 7.493 22.922 1.00 95.75 197 ALA A O 1
ATOM 1518 N N . PRO A 1 198 ? 6.979 8.792 24.583 1.00 90.31 198 PRO A N 1
ATOM 1519 C CA . PRO A 1 198 ? 6.985 7.720 25.581 1.00 90.31 198 PRO A CA 1
ATOM 1520 C C . PRO A 1 198 ? 5.589 7.271 26.030 1.00 90.31 198 PRO A C 1
ATOM 1522 O O . PRO A 1 198 ? 5.443 6.153 26.522 1.00 90.31 198 PRO A O 1
ATOM 1525 N N . ASP A 1 199 ? 4.583 8.133 25.897 1.00 89.88 199 ASP A N 1
ATOM 1526 C CA . ASP A 1 199 ? 3.208 7.903 26.333 1.00 89.88 199 ASP A CA 1
ATOM 1527 C C . ASP A 1 199 ? 2.218 8.771 25.534 1.00 89.88 199 ASP A C 1
ATOM 1529 O O . ASP A 1 199 ? 2.617 9.626 24.736 1.00 89.88 199 ASP A O 1
ATOM 1533 N N . TRP A 1 200 ? 0.913 8.542 25.721 1.00 91.81 200 TRP A N 1
ATOM 1534 C CA . TRP A 1 200 ? -0.133 9.285 25.010 1.00 91.81 200 TRP A CA 1
ATOM 1535 C C . TRP A 1 200 ? -0.156 10.787 25.325 1.00 91.81 200 TRP A C 1
ATOM 1537 O O . TRP A 1 200 ? -0.263 11.564 24.376 1.00 91.81 200 TRP A O 1
ATOM 1547 N N . PRO A 1 201 ? 0.025 11.243 26.581 1.00 92.75 201 PRO A N 1
ATOM 1548 C CA . PRO A 1 201 ? 0.162 12.670 26.865 1.00 92.75 201 PRO A CA 1
ATOM 1549 C C . PRO A 1 201 ? 1.322 13.340 26.116 1.00 92.75 201 PRO A C 1
ATOM 1551 O O . PRO A 1 201 ? 1.146 14.430 25.573 1.00 92.75 201 PRO A O 1
ATOM 1554 N N . ALA A 1 202 ? 2.493 12.700 26.038 1.00 95.62 202 ALA A N 1
ATOM 1555 C CA . ALA A 1 202 ? 3.616 13.209 25.253 1.00 95.62 202 ALA A CA 1
ATOM 1556 C C . ALA A 1 202 ? 3.309 13.177 23.749 1.00 95.62 202 ALA A C 1
ATOM 1558 O O . ALA A 1 202 ? 3.562 14.150 23.046 1.00 95.62 202 ALA A O 1
ATOM 1559 N N . THR A 1 203 ? 2.687 12.099 23.267 1.00 95.94 203 THR A N 1
ATOM 1560 C CA . THR A 1 203 ? 2.244 11.954 21.871 1.00 95.94 203 THR A CA 1
ATOM 1561 C C . THR A 1 203 ? 1.298 13.092 21.473 1.00 95.94 203 THR A C 1
ATOM 1563 O O . THR A 1 203 ? 1.446 13.686 20.406 1.00 95.94 203 THR A O 1
ATOM 1566 N N . ARG A 1 204 ? 0.369 13.460 22.364 1.00 96.69 204 ARG A N 1
ATOM 1567 C CA . ARG A 1 204 ? -0.549 14.590 22.191 1.00 96.69 204 ARG A CA 1
ATOM 1568 C C . ARG A 1 204 ? 0.187 15.920 22.075 1.00 96.69 204 ARG A C 1
ATOM 1570 O O . ARG A 1 204 ? -0.110 16.686 21.165 1.00 96.69 204 ARG A O 1
ATOM 1577 N N . GLN A 1 205 ? 1.166 16.172 22.945 1.00 97.12 205 GLN A N 1
ATOM 1578 C CA . GLN A 1 205 ? 1.979 17.392 22.873 1.00 97.12 205 GLN A CA 1
ATOM 1579 C C . GLN A 1 205 ? 2.712 17.513 21.535 1.00 97.12 205 GLN A C 1
ATOM 1581 O O . GLN A 1 205 ? 2.773 18.607 20.980 1.00 97.12 205 GLN A O 1
ATOM 1586 N N . VAL A 1 206 ? 3.224 16.403 20.992 1.00 97.50 206 VAL A N 1
ATOM 1587 C CA . VAL A 1 206 ? 3.883 16.403 19.678 1.00 97.50 206 VAL A CA 1
ATOM 1588 C C . VAL A 1 206 ? 2.887 16.746 18.565 1.00 97.50 206 VAL A C 1
ATOM 1590 O O . VAL A 1 206 ? 3.186 17.594 17.731 1.00 97.50 206 VAL A O 1
ATOM 1593 N N . VAL A 1 207 ? 1.683 16.163 18.564 1.00 97.12 207 VAL A N 1
ATOM 1594 C CA . VAL A 1 207 ? 0.643 16.503 17.568 1.00 97.12 207 VAL A CA 1
ATOM 1595 C C . VAL A 1 207 ? 0.254 17.978 17.642 1.00 97.12 207 VAL A C 1
ATOM 1597 O O . VAL A 1 207 ? 0.163 18.645 16.614 1.00 97.12 207 VAL A O 1
ATOM 1600 N N . GLU A 1 208 ? 0.048 18.505 18.850 1.00 96.31 208 GLU A N 1
ATOM 1601 C CA . GLU A 1 208 ? -0.302 19.913 19.060 1.00 96.31 208 GLU A CA 1
ATOM 1602 C C . GLU A 1 208 ? 0.836 20.861 18.633 1.00 96.31 208 GLU A C 1
ATOM 1604 O O . GLU A 1 208 ? 0.573 21.945 18.109 1.00 96.31 208 GLU A O 1
ATOM 1609 N N . ALA A 1 209 ? 2.096 20.451 18.819 1.00 97.19 209 ALA A N 1
ATOM 1610 C CA . ALA A 1 209 ? 3.278 21.208 18.403 1.00 97.19 209 ALA A CA 1
ATOM 1611 C C . ALA A 1 209 ? 3.551 21.135 16.890 1.00 97.19 209 ALA A C 1
ATOM 1613 O O . ALA A 1 209 ? 4.132 22.070 16.334 1.00 97.19 209 ALA A O 1
ATOM 1614 N N . HIS A 1 210 ? 3.111 20.066 16.222 1.00 96.88 210 HIS A N 1
ATOM 1615 C CA . HIS A 1 210 ? 3.360 19.807 14.803 1.00 96.88 210 HIS A CA 1
ATOM 1616 C C . HIS A 1 210 ? 2.056 19.533 14.034 1.00 96.88 210 HIS A C 1
ATOM 1618 O O . HIS A 1 210 ? 1.794 18.388 13.653 1.00 96.88 210 HIS A O 1
ATOM 1624 N N . PRO A 1 211 ? 1.246 20.567 13.723 1.00 94.81 211 PRO A N 1
ATOM 1625 C CA . PRO A 1 211 ? -0.024 20.402 13.009 1.00 94.81 211 PRO A CA 1
ATOM 1626 C C . PRO A 1 211 ? 0.099 19.690 11.654 1.00 94.81 211 PRO A C 1
ATOM 1628 O O . PRO A 1 211 ? -0.850 19.056 11.197 1.00 94.81 211 PRO A O 1
ATOM 1631 N N . GLN A 1 212 ? 1.274 19.753 11.017 1.00 94.94 212 GLN A N 1
ATOM 1632 C CA . GLN A 1 212 ? 1.574 19.031 9.781 1.00 94.94 212 GLN A CA 1
ATOM 1633 C C . GLN A 1 212 ? 1.473 17.502 9.916 1.00 94.94 212 GLN A C 1
ATOM 1635 O O . GLN A 1 212 ? 1.308 16.828 8.903 1.00 94.94 212 GLN A O 1
ATOM 1640 N N . LEU A 1 213 ? 1.524 16.941 11.131 1.00 96.62 213 LEU A N 1
ATOM 1641 C CA . LEU A 1 213 ? 1.338 15.504 11.374 1.00 96.62 213 LEU A CA 1
ATOM 1642 C C . LEU A 1 213 ? -0.069 15.009 11.037 1.00 96.62 213 LEU A C 1
ATOM 1644 O O . LEU A 1 213 ? -0.248 13.832 10.758 1.00 96.62 213 LEU A O 1
ATOM 1648 N N . VAL A 1 214 ? -1.059 15.899 11.035 1.00 95.75 214 VAL A N 1
ATOM 1649 C CA . VAL A 1 214 ? -2.459 15.580 10.717 1.00 95.75 214 VAL A CA 1
ATOM 1650 C C . VAL A 1 214 ? -2.742 15.821 9.223 1.00 95.75 214 VAL A C 1
ATOM 1652 O O . VAL A 1 214 ? -3.886 15.920 8.793 1.00 95.75 214 VAL A O 1
ATOM 1655 N N . SER A 1 215 ? -1.703 15.965 8.398 1.00 93.12 215 SER A N 1
ATOM 1656 C CA . SER A 1 215 ? -1.842 16.146 6.951 1.00 93.12 215 SER A CA 1
ATOM 1657 C C . SER A 1 215 ? -1.826 14.814 6.204 1.00 93.12 215 SER A C 1
ATOM 1659 O O . SER A 1 215 ? -1.200 13.848 6.641 1.00 93.12 215 SER A O 1
ATOM 1661 N N . ASP A 1 216 ? -2.416 14.791 5.009 1.00 89.62 216 ASP A N 1
ATOM 1662 C CA . ASP A 1 216 ? -2.360 13.616 4.131 1.00 89.62 216 ASP A CA 1
ATOM 1663 C C . ASP A 1 216 ? -0.917 13.245 3.743 1.00 89.62 216 ASP A C 1
ATOM 1665 O O . ASP A 1 216 ? -0.628 12.087 3.455 1.00 89.62 216 ASP A O 1
ATOM 1669 N N . GLU A 1 217 ? 0.004 14.216 3.733 1.00 88.38 217 GLU A N 1
ATOM 1670 C CA . GLU A 1 217 ? 1.436 13.978 3.499 1.00 88.38 217 GLU A CA 1
ATOM 1671 C C . GLU A 1 217 ? 2.056 13.142 4.624 1.00 88.38 217 GLU A C 1
ATOM 1673 O O . GLU A 1 217 ? 2.804 12.205 4.350 1.00 88.38 217 GLU A O 1
ATOM 1678 N N . ALA A 1 218 ? 1.695 13.420 5.879 1.00 92.94 218 ALA A N 1
ATOM 1679 C CA . ALA A 1 218 ? 2.149 12.642 7.027 1.00 92.94 218 ALA A CA 1
ATOM 1680 C C . ALA A 1 218 ? 1.580 11.219 7.002 1.00 92.94 218 ALA A C 1
ATOM 1682 O O . ALA A 1 218 ? 2.326 10.259 7.196 1.00 92.94 218 ALA A O 1
ATOM 1683 N N . ILE A 1 219 ? 0.281 11.076 6.708 1.00 92.81 219 ILE A N 1
ATOM 1684 C CA . ILE A 1 219 ? -0.390 9.774 6.585 1.00 92.81 219 ILE A CA 1
ATOM 1685 C C . ILE A 1 219 ? 0.273 8.920 5.497 1.00 92.81 219 ILE A C 1
ATOM 1687 O O . ILE A 1 219 ? 0.641 7.775 5.764 1.00 92.81 219 ILE A O 1
ATOM 1691 N N . ARG A 1 220 ? 0.530 9.494 4.313 1.00 85.94 220 ARG A N 1
ATOM 1692 C CA . ARG A 1 220 ? 1.293 8.814 3.252 1.00 85.94 220 ARG A CA 1
ATOM 1693 C C . ARG A 1 220 ? 2.704 8.458 3.708 1.00 85.94 220 ARG A C 1
ATOM 1695 O O . ARG A 1 220 ? 3.154 7.339 3.486 1.00 85.94 220 ARG A O 1
ATOM 1702 N N . GLY A 1 221 ? 3.391 9.369 4.395 1.00 88.94 221 GLY A N 1
ATOM 1703 C CA . GLY A 1 221 ? 4.698 9.095 4.988 1.00 88.94 221 GLY A CA 1
ATOM 1704 C C . GLY A 1 221 ? 4.683 7.874 5.914 1.00 88.94 221 GLY A C 1
ATOM 1705 O O . GLY A 1 221 ? 5.605 7.058 5.874 1.00 88.94 221 GLY A O 1
ATOM 1706 N N . PHE A 1 222 ? 3.629 7.709 6.719 1.00 92.81 222 PHE A N 1
ATOM 1707 C CA . PHE A 1 222 ? 3.445 6.523 7.555 1.00 92.81 222 PHE A CA 1
ATOM 1708 C C . PHE A 1 222 ? 3.252 5.252 6.734 1.00 92.81 222 PHE A C 1
ATOM 1710 O O . PHE A 1 222 ? 3.902 4.256 7.045 1.00 92.81 222 PHE A O 1
ATOM 1717 N N . ASP A 1 223 ? 2.438 5.281 5.677 1.00 87.00 223 ASP A N 1
ATOM 1718 C CA . ASP A 1 223 ? 2.265 4.129 4.781 1.00 87.00 223 ASP A CA 1
ATOM 1719 C C . ASP A 1 223 ? 3.600 3.678 4.179 1.00 87.00 223 ASP A C 1
ATOM 1721 O O . ASP A 1 223 ? 3.951 2.498 4.238 1.00 87.00 223 ASP A O 1
ATOM 1725 N N . MET A 1 224 ? 4.413 4.626 3.710 1.00 82.81 224 MET A N 1
ATOM 1726 C CA . MET A 1 224 ? 5.747 4.339 3.184 1.00 82.81 224 MET A CA 1
ATOM 1727 C C . MET A 1 224 ? 6.661 3.666 4.220 1.00 82.81 224 MET A C 1
ATOM 1729 O O . MET A 1 224 ? 7.346 2.687 3.912 1.00 82.81 224 MET A O 1
ATOM 1733 N N . LEU A 1 225 ? 6.687 4.180 5.454 1.00 86.38 225 LEU A N 1
ATOM 1734 C CA . LEU A 1 225 ? 7.506 3.620 6.532 1.00 86.38 225 LEU A CA 1
ATOM 1735 C C . LEU A 1 225 ? 7.008 2.235 6.970 1.00 86.38 225 LEU A C 1
ATOM 1737 O O . LEU A 1 225 ? 7.821 1.355 7.266 1.00 86.38 225 LEU A O 1
ATOM 1741 N N . ILE A 1 226 ? 5.690 2.025 6.988 1.00 85.88 226 ILE A N 1
ATOM 1742 C CA . ILE A 1 226 ? 5.053 0.745 7.313 1.00 85.88 226 ILE A CA 1
ATOM 1743 C C . ILE A 1 226 ? 5.408 -0.312 6.267 1.00 85.88 226 ILE A C 1
ATOM 1745 O O . ILE A 1 226 ? 5.870 -1.392 6.644 1.00 85.88 226 ILE A O 1
ATOM 1749 N N . GLU A 1 227 ? 5.265 -0.009 4.974 1.00 80.62 227 GLU A N 1
ATOM 1750 C CA . GLU A 1 227 ? 5.644 -0.940 3.905 1.00 80.62 227 GLU A CA 1
ATOM 1751 C C . GLU A 1 227 ? 7.146 -1.243 3.927 1.00 80.62 227 GLU A C 1
ATOM 1753 O O . GLU A 1 227 ? 7.551 -2.408 3.876 1.00 80.62 227 GLU A O 1
ATOM 1758 N N . GLY A 1 228 ? 7.990 -0.222 4.120 1.00 77.31 228 GLY A N 1
ATOM 1759 C CA . GLY A 1 228 ? 9.435 -0.405 4.262 1.00 77.31 228 GLY A CA 1
ATOM 1760 C C . GLY A 1 228 ? 9.814 -1.307 5.445 1.00 77.31 228 GLY A C 1
ATOM 1761 O O . GLY A 1 228 ? 10.676 -2.180 5.316 1.00 77.31 228 GLY A O 1
ATOM 1762 N N . ALA A 1 229 ? 9.148 -1.150 6.592 1.00 79.12 229 ALA A N 1
ATOM 1763 C CA . ALA A 1 229 ? 9.342 -2.015 7.752 1.00 79.12 229 ALA A CA 1
ATOM 1764 C C . ALA A 1 229 ? 8.830 -3.444 7.509 1.00 79.12 229 ALA A C 1
ATOM 1766 O O . ALA A 1 229 ? 9.474 -4.399 7.953 1.00 79.12 229 ALA A O 1
ATOM 1767 N N . ARG A 1 230 ? 7.719 -3.610 6.780 1.00 81.69 230 ARG A N 1
ATOM 1768 C CA . ARG A 1 230 ? 7.170 -4.922 6.411 1.00 81.69 230 ARG A CA 1
ATOM 1769 C C . ARG A 1 230 ? 8.119 -5.684 5.492 1.00 81.69 230 ARG A C 1
ATOM 1771 O O . ARG A 1 230 ? 8.411 -6.845 5.768 1.00 81.69 230 ARG A O 1
ATOM 1778 N N . ALA A 1 231 ? 8.667 -5.023 4.473 1.00 72.00 231 ALA A N 1
ATOM 1779 C CA . ALA A 1 231 ? 9.652 -5.612 3.565 1.00 72.00 231 ALA A CA 1
ATOM 1780 C C . ALA A 1 231 ? 10.920 -6.100 4.297 1.00 72.00 231 ALA A C 1
ATOM 1782 O O . ALA A 1 231 ? 11.543 -7.077 3.887 1.00 72.00 231 ALA A O 1
ATOM 1783 N N . GLN A 1 232 ? 11.280 -5.457 5.412 1.00 76.69 232 GLN A N 1
ATOM 1784 C CA . GLN A 1 232 ? 12.416 -5.838 6.263 1.00 76.69 232 GLN A CA 1
ATOM 1785 C C . GLN A 1 232 ? 12.050 -6.841 7.374 1.00 76.69 232 GLN A C 1
ATOM 1787 O O . GLN A 1 232 ? 12.919 -7.255 8.140 1.00 76.69 232 GLN A O 1
ATOM 1792 N N . GLY A 1 233 ? 10.779 -7.240 7.496 1.00 77.06 233 GLY A N 1
ATOM 1793 C CA . GLY A 1 233 ? 10.304 -8.142 8.552 1.00 77.06 233 GLY A CA 1
ATOM 1794 C C . GLY A 1 233 ? 10.271 -7.516 9.954 1.00 77.06 233 GLY A C 1
ATOM 1795 O O . GLY A 1 233 ? 10.247 -8.231 10.958 1.00 77.06 233 GLY A O 1
ATOM 1796 N N . HIS A 1 234 ? 10.270 -6.184 10.062 1.00 84.06 234 HIS A N 1
ATOM 1797 C CA . HIS A 1 234 ? 10.252 -5.451 11.331 1.00 84.06 234 HIS A CA 1
ATOM 1798 C C . HIS A 1 234 ? 8.831 -5.330 11.909 1.00 84.06 234 HIS A C 1
ATOM 1800 O O . HIS A 1 234 ? 8.286 -4.234 12.053 1.00 84.06 234 HIS A O 1
ATOM 1806 N N . ASN A 1 235 ? 8.231 -6.459 12.292 1.00 79.00 235 ASN A N 1
ATOM 1807 C CA . ASN A 1 235 ? 6.829 -6.539 12.731 1.00 79.00 235 ASN A CA 1
ATOM 1808 C C . ASN A 1 235 ? 6.477 -5.596 13.898 1.00 79.00 235 ASN A C 1
ATOM 1810 O O . ASN A 1 235 ? 5.409 -4.989 13.898 1.00 79.00 235 ASN A O 1
ATOM 1814 N N . THR A 1 236 ? 7.377 -5.415 14.872 1.00 78.19 236 THR A N 1
ATOM 1815 C CA . THR A 1 236 ? 7.155 -4.478 15.989 1.00 78.19 236 THR A CA 1
ATOM 1816 C C . THR A 1 236 ? 7.047 -3.033 15.508 1.00 78.19 236 THR A C 1
ATOM 1818 O O . THR A 1 236 ? 6.222 -2.273 16.012 1.00 78.19 236 THR A O 1
ATOM 1821 N N . ALA A 1 237 ? 7.863 -2.649 14.523 1.00 81.44 237 ALA A N 1
ATOM 1822 C CA . ALA A 1 237 ? 7.818 -1.315 13.942 1.00 81.44 237 ALA A CA 1
ATOM 1823 C C . ALA A 1 237 ? 6.531 -1.125 13.127 1.00 81.44 237 ALA A C 1
ATOM 1825 O O . ALA A 1 237 ? 5.868 -0.106 13.293 1.00 81.44 237 ALA A O 1
ATOM 1826 N N . VAL A 1 238 ? 6.135 -2.130 12.334 1.00 79.00 238 VAL A N 1
ATOM 1827 C CA . VAL A 1 238 ? 4.859 -2.143 11.596 1.00 79.00 238 VAL A CA 1
ATOM 1828 C C . VAL A 1 238 ? 3.683 -1.922 12.545 1.00 79.00 238 VAL A C 1
ATOM 1830 O O . VAL A 1 238 ? 2.900 -1.000 12.337 1.00 79.00 238 VAL A O 1
ATOM 1833 N N . MET A 1 239 ? 3.585 -2.710 13.619 1.00 78.12 239 MET A N 1
ATOM 1834 C CA . MET A 1 239 ? 2.496 -2.595 14.593 1.00 78.12 239 MET A CA 1
ATOM 1835 C C . MET A 1 239 ? 2.471 -1.212 15.253 1.00 78.12 239 MET A C 1
ATOM 1837 O O . MET A 1 239 ? 1.423 -0.571 15.310 1.00 78.12 239 MET A O 1
ATOM 1841 N N . ARG A 1 240 ? 3.635 -0.724 15.709 1.00 85.69 240 ARG A N 1
ATOM 1842 C CA . ARG A 1 240 ? 3.749 0.596 16.342 1.00 85.69 240 ARG A CA 1
ATOM 1843 C C . ARG A 1 240 ? 3.307 1.707 15.393 1.00 85.69 240 ARG A C 1
ATOM 1845 O O . ARG A 1 240 ? 2.479 2.525 15.782 1.00 85.69 240 ARG A O 1
ATOM 1852 N N . MET A 1 241 ? 3.839 1.737 14.172 1.00 90.62 241 MET A N 1
ATOM 1853 C CA . MET A 1 241 ? 3.537 2.784 13.192 1.00 90.62 241 MET A CA 1
ATOM 1854 C C . MET A 1 241 ? 2.087 2.723 12.713 1.00 90.62 241 MET A C 1
ATOM 1856 O O . MET A 1 241 ? 1.471 3.769 12.565 1.00 90.62 241 MET A O 1
ATOM 1860 N N . THR A 1 242 ? 1.512 1.527 12.564 1.00 89.00 242 THR A N 1
ATOM 1861 C CA . THR A 1 242 ? 0.094 1.364 12.200 1.00 89.00 242 THR A CA 1
ATOM 1862 C C . THR A 1 242 ? -0.826 1.965 13.265 1.00 89.00 242 THR A C 1
ATOM 1864 O O . THR A 1 242 ? -1.741 2.709 12.928 1.00 89.00 242 THR A O 1
ATOM 1867 N N . GLY A 1 243 ? -0.558 1.718 14.554 1.00 88.56 243 GLY A N 1
ATOM 1868 C CA . GLY A 1 243 ? -1.347 2.313 15.641 1.00 88.56 243 GLY A CA 1
ATOM 1869 C C . GLY A 1 243 ? -1.241 3.842 15.701 1.00 88.56 243 GLY A C 1
ATOM 1870 O O . GLY A 1 243 ? -2.237 4.525 15.912 1.00 88.56 243 GLY A O 1
ATOM 1871 N N . HIS A 1 244 ? -0.044 4.383 15.459 1.00 94.12 244 HIS A N 1
ATOM 1872 C CA . HIS A 1 244 ? 0.187 5.830 15.393 1.00 94.12 244 HIS A CA 1
ATOM 1873 C C . HIS A 1 244 ? -0.513 6.465 14.181 1.00 94.12 244 HIS A C 1
ATOM 1875 O O . HIS A 1 244 ? -1.161 7.498 14.320 1.00 94.12 244 HIS A O 1
ATOM 1881 N N . LYS A 1 245 ? -0.456 5.820 13.009 1.00 95.44 245 LYS A N 1
ATOM 1882 C CA . LYS A 1 245 ? -1.183 6.251 11.809 1.00 95.44 245 LYS A CA 1
ATOM 1883 C C . LYS A 1 245 ? -2.696 6.293 12.056 1.00 95.44 245 LYS A C 1
ATOM 1885 O O . LYS A 1 245 ? -3.313 7.320 11.801 1.00 95.44 245 LYS A O 1
ATOM 1890 N N . ALA A 1 246 ? -3.265 5.229 12.626 1.00 91.38 246 ALA A N 1
ATOM 1891 C CA . ALA A 1 246 ? -4.699 5.143 12.913 1.00 91.38 246 ALA A CA 1
ATOM 1892 C C . ALA A 1 246 ? -5.179 6.240 13.882 1.00 91.38 246 ALA A C 1
ATOM 1894 O O . ALA A 1 246 ? -6.295 6.750 13.756 1.00 91.38 246 ALA A O 1
ATOM 1895 N N . LEU A 1 247 ? -4.334 6.637 14.840 1.00 94.62 247 LEU A N 1
ATOM 1896 C CA . LEU A 1 247 ? -4.616 7.782 15.701 1.00 94.62 247 LEU A CA 1
ATOM 1897 C C . LEU A 1 247 ? -4.624 9.094 14.900 1.00 94.62 247 LEU A C 1
ATOM 1899 O O . LEU A 1 247 ? -5.550 9.878 15.069 1.00 94.62 247 LEU A O 1
ATOM 1903 N N . LEU A 1 248 ? -3.662 9.336 14.005 1.00 96.62 248 LEU A N 1
ATOM 1904 C CA . LEU A 1 248 ? -3.664 10.538 13.155 1.00 96.62 248 LEU A CA 1
ATOM 1905 C C . LEU A 1 248 ? -4.877 10.599 12.215 1.00 96.62 248 LEU A C 1
ATOM 1907 O O . LEU A 1 248 ? -5.480 11.662 12.081 1.00 96.62 248 LEU A O 1
ATOM 1911 N N . GLU A 1 249 ? -5.276 9.469 11.630 1.00 92.44 249 GLU A N 1
ATOM 1912 C CA . GLU A 1 249 ? -6.509 9.354 10.835 1.00 92.44 249 GLU A CA 1
ATOM 1913 C C . GLU A 1 249 ? -7.748 9.661 11.695 1.00 92.44 249 GLU A C 1
ATOM 1915 O O . GLU A 1 249 ? -8.606 10.447 11.297 1.00 92.44 249 GLU A O 1
ATOM 1920 N N . SER A 1 250 ? -7.802 9.146 12.929 1.00 92.25 250 SER A N 1
ATOM 1921 C CA . SER A 1 250 ? -8.877 9.480 13.875 1.00 92.25 250 SER A CA 1
ATOM 1922 C C . SER A 1 250 ? -8.884 10.975 14.218 1.00 92.25 250 SER A C 1
ATOM 1924 O O . SER A 1 250 ? -9.940 11.593 14.293 1.00 92.25 250 SER A O 1
ATOM 1926 N N . ILE A 1 251 ? -7.715 11.593 14.394 1.00 96.12 251 ILE A N 1
ATOM 1927 C CA . ILE A 1 251 ? -7.606 13.033 14.659 1.00 96.12 251 ILE A CA 1
ATOM 1928 C C . ILE A 1 251 ? -8.136 13.850 13.468 1.00 96.12 251 ILE A C 1
ATOM 1930 O O . ILE A 1 251 ? -8.782 14.874 13.694 1.00 96.12 251 ILE A O 1
ATOM 1934 N N . GLN A 1 252 ? -7.905 13.413 12.223 1.00 94.62 252 GLN A N 1
ATOM 1935 C CA . GLN A 1 252 ? -8.491 14.049 11.035 1.00 94.62 252 GLN A CA 1
ATOM 1936 C C . GLN A 1 252 ? -10.024 13.961 11.026 1.00 94.62 252 GLN A C 1
ATOM 1938 O O . GLN A 1 252 ? -10.687 14.917 10.624 1.00 94.62 252 GLN A O 1
ATOM 1943 N N . GLU A 1 253 ? -10.584 12.832 11.464 1.00 91.81 253 GLU A N 1
ATOM 1944 C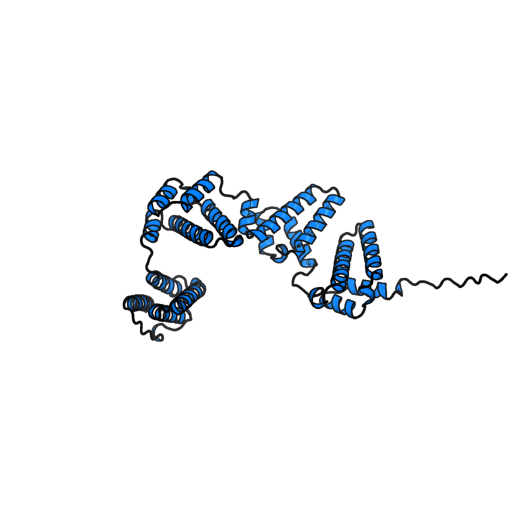 CA . GLU A 1 253 ? -12.023 12.560 11.401 1.00 91.81 253 GLU A CA 1
ATOM 1945 C C . GLU A 1 253 ? -12.816 13.235 12.531 1.00 91.81 253 GLU A C 1
ATOM 1947 O O . GLU A 1 253 ? -13.821 13.901 12.277 1.00 91.81 253 GLU A O 1
ATOM 1952 N N . ILE A 1 254 ? -12.367 13.070 13.779 1.00 93.12 254 ILE A N 1
ATOM 1953 C CA . ILE A 1 254 ? -13.118 13.464 14.985 1.00 93.12 254 ILE A CA 1
ATOM 1954 C C . ILE A 1 254 ? -12.405 14.525 15.835 1.00 93.12 254 ILE A C 1
ATOM 1956 O O . ILE A 1 254 ? -12.950 14.989 16.831 1.00 93.12 254 ILE A O 1
ATOM 1960 N N . GLY A 1 255 ? -11.212 14.971 15.432 1.00 95.44 255 GLY A N 1
ATOM 1961 C CA . GLY A 1 255 ? -10.430 15.973 16.156 1.00 95.44 255 GLY A CA 1
ATOM 1962 C C . GLY A 1 255 ? -9.540 15.393 17.262 1.00 95.44 255 GLY A C 1
ATOM 1963 O O . GLY A 1 255 ? -9.660 14.236 17.661 1.00 95.44 255 GLY A O 1
ATOM 1964 N N . ILE A 1 256 ? -8.608 16.219 17.759 1.00 93.69 256 ILE A N 1
ATOM 1965 C CA . ILE A 1 256 ? -7.551 15.801 18.702 1.00 93.69 256 ILE A CA 1
ATOM 1966 C C . ILE A 1 256 ? -8.141 15.256 20.006 1.00 93.69 256 ILE A C 1
ATOM 1968 O O . ILE A 1 256 ? -7.772 14.164 20.433 1.00 93.69 256 ILE A O 1
ATOM 1972 N N . ASP A 1 257 ? -9.044 16.002 20.643 1.00 94.56 257 ASP A N 1
ATOM 1973 C CA . ASP A 1 257 ? -9.559 15.639 21.967 1.00 94.56 257 ASP A CA 1
ATOM 1974 C C . ASP A 1 257 ? -10.291 14.291 21.956 1.00 94.56 257 ASP A C 1
ATOM 1976 O O . ASP A 1 257 ? -9.973 13.418 22.766 1.00 94.56 257 ASP A O 1
ATOM 1980 N N . ASP A 1 258 ? -11.208 14.092 21.008 1.00 91.69 258 ASP A N 1
ATOM 1981 C CA . ASP A 1 258 ? -12.012 12.871 20.926 1.00 91.69 258 ASP A CA 1
ATOM 1982 C C . ASP A 1 258 ? -11.166 11.657 20.506 1.00 91.69 258 ASP A C 1
ATOM 1984 O O . ASP A 1 258 ? -11.325 10.563 21.055 1.00 91.69 258 ASP A O 1
ATOM 1988 N N . ALA A 1 259 ? -10.203 11.843 19.597 1.00 92.31 259 ALA A N 1
ATOM 1989 C CA . ALA A 1 259 ? -9.302 10.774 19.175 1.00 92.31 259 ALA A CA 1
ATOM 1990 C C . ALA A 1 259 ? -8.385 10.293 20.312 1.00 92.31 259 ALA A C 1
ATOM 1992 O O . ALA A 1 259 ? -8.248 9.086 20.528 1.00 92.31 259 ALA A O 1
ATOM 1993 N N . PHE A 1 260 ? -7.796 11.209 21.090 1.00 92.25 260 PHE A N 1
ATOM 1994 C CA . PHE A 1 260 ? -6.997 10.828 22.259 1.00 92.25 260 PHE A CA 1
ATOM 1995 C C . PHE A 1 260 ? -7.858 10.235 23.372 1.00 92.25 260 PHE A C 1
ATOM 1997 O O . PHE A 1 260 ? -7.447 9.251 23.985 1.00 92.25 260 PHE A O 1
ATOM 2004 N N . HIS A 1 261 ? -9.071 10.753 23.591 1.00 88.81 261 HIS A N 1
ATOM 2005 C CA . HIS A 1 261 ? -10.000 10.158 24.549 1.00 88.81 261 HIS A CA 1
ATOM 2006 C C . HIS A 1 261 ? -10.311 8.696 24.205 1.00 88.81 261 HIS A C 1
ATOM 2008 O O . HIS A 1 261 ? -10.313 7.849 25.100 1.00 88.81 261 HIS A O 1
ATOM 2014 N N . ARG A 1 262 ? -10.497 8.391 22.912 1.00 85.38 262 ARG A N 1
ATOM 2015 C CA . ARG A 1 262 ? -10.716 7.033 22.396 1.00 85.38 262 ARG A CA 1
ATOM 2016 C C . ARG A 1 262 ? -9.505 6.122 22.576 1.00 85.38 262 ARG A C 1
ATOM 2018 O O . ARG A 1 262 ? -9.681 4.934 22.798 1.00 85.38 262 ARG A O 1
ATOM 2025 N N . VAL A 1 263 ? -8.283 6.634 22.471 1.00 84.56 263 VAL A N 1
ATOM 2026 C CA . VAL A 1 263 ? -7.072 5.817 22.672 1.00 84.56 263 VAL A CA 1
ATOM 2027 C C . VAL A 1 263 ? -6.758 5.602 24.156 1.00 84.56 263 VAL A C 1
ATOM 2029 O O . VAL A 1 263 ? -6.292 4.529 24.535 1.00 84.56 263 VAL A O 1
ATOM 2032 N N . GLU A 1 264 ? -7.032 6.589 25.009 1.00 82.81 264 GLU A N 1
ATOM 2033 C CA . GLU A 1 264 ? -6.908 6.461 26.467 1.00 82.81 264 GLU A CA 1
ATOM 2034 C C . GLU A 1 264 ? -7.988 5.551 27.060 1.00 82.81 264 GLU A C 1
ATOM 2036 O O . GLU A 1 264 ? -7.738 4.837 28.031 1.00 82.81 264 GLU A O 1
ATOM 2041 N N . ASN A 1 265 ? -9.175 5.564 26.455 1.00 81.06 265 ASN A N 1
ATOM 2042 C CA . ASN A 1 265 ? -10.317 4.742 26.824 1.00 81.06 265 ASN A CA 1
ATOM 2043 C C . ASN A 1 265 ? -10.749 3.942 25.592 1.00 81.06 265 ASN A C 1
ATOM 2045 O O . ASN A 1 265 ? -11.782 4.264 24.994 1.00 81.06 265 ASN A O 1
ATOM 2049 N N . PRO A 1 266 ? -9.945 2.941 25.170 1.00 72.62 266 PRO A N 1
ATOM 2050 C CA . PRO A 1 266 ? -10.302 2.122 24.027 1.00 72.62 266 PRO A CA 1
ATOM 2051 C C . PRO A 1 266 ? -11.679 1.513 24.291 1.00 72.62 266 PRO A C 1
ATOM 2053 O O . PRO A 1 266 ? -11.893 0.983 25.388 1.00 72.62 266 PRO A O 1
ATOM 2056 N N . PRO A 1 267 ? -12.619 1.613 23.333 1.00 73.31 267 PRO A N 1
ATOM 2057 C CA . PRO A 1 267 ? -13.898 0.942 23.477 1.00 73.31 267 PRO A CA 1
ATOM 2058 C C . PRO A 1 267 ? -13.637 -0.543 23.714 1.00 73.31 267 PRO A C 1
ATOM 2060 O O . PRO A 1 267 ? -12.679 -1.106 23.166 1.00 73.31 267 PRO A O 1
ATOM 2063 N N . ASP A 1 268 ? -14.467 -1.164 24.549 1.00 83.19 268 ASP A N 1
ATOM 2064 C CA . ASP A 1 268 ? -14.384 -2.603 24.739 1.00 83.19 268 ASP A CA 1
ATOM 2065 C C . ASP A 1 268 ? -14.511 -3.278 23.366 1.00 83.19 268 ASP A C 1
ATOM 2067 O O . ASP A 1 268 ? -15.314 -2.861 22.524 1.00 83.19 268 ASP A O 1
ATOM 2071 N N . LEU A 1 269 ? -13.679 -4.292 23.108 1.00 83.69 269 LEU A N 1
ATOM 2072 C CA . LEU A 1 269 ? -13.663 -4.989 21.821 1.00 83.69 269 LEU A CA 1
ATOM 2073 C C . LEU A 1 269 ? -15.079 -5.411 21.414 1.00 83.69 269 LEU A C 1
ATOM 2075 O O . LEU A 1 269 ? -15.445 -5.304 20.244 1.00 83.69 269 LEU A O 1
ATOM 2079 N N . PHE A 1 270 ? -15.884 -5.866 22.373 1.00 88.56 270 PHE A N 1
ATOM 2080 C CA . PHE A 1 270 ? -17.221 -6.353 22.094 1.00 88.56 270 PHE A CA 1
ATOM 2081 C C . PHE A 1 270 ? -18.234 -5.231 21.866 1.00 88.56 270 PHE A C 1
ATOM 2083 O O . PHE A 1 270 ? -19.158 -5.437 21.079 1.00 88.56 270 PHE A O 1
ATOM 2090 N N . ASP A 1 271 ? -18.026 -4.041 22.436 1.00 87.00 271 ASP A N 1
ATOM 2091 C CA . ASP A 1 271 ? -18.809 -2.849 22.085 1.00 87.00 271 ASP A CA 1
ATOM 2092 C C . ASP A 1 271 ? -18.597 -2.491 20.605 1.00 87.00 271 ASP A C 1
ATOM 2094 O O . ASP A 1 271 ? -19.563 -2.277 19.867 1.00 87.00 271 ASP A O 1
ATOM 2098 N N . VAL A 1 272 ? -17.341 -2.522 20.135 1.00 88.44 272 VAL A N 1
ATOM 2099 C CA . VAL A 1 272 ? -17.006 -2.300 18.714 1.00 88.44 272 VAL A CA 1
ATOM 2100 C C . VAL A 1 272 ? -17.634 -3.374 17.832 1.00 88.44 272 VAL A C 1
ATOM 2102 O O . VAL A 1 272 ? -18.184 -3.062 16.774 1.00 88.44 272 VAL A O 1
ATOM 2105 N N . VAL A 1 273 ? -17.581 -4.640 18.262 1.00 91.50 273 VAL A N 1
ATOM 2106 C CA . VAL A 1 273 ? -18.211 -5.747 17.531 1.00 91.50 273 VAL A CA 1
ATOM 2107 C C . VAL A 1 273 ? -19.716 -5.526 17.407 1.00 91.50 273 VAL A C 1
ATOM 2109 O O . VAL A 1 273 ? -20.258 -5.714 16.316 1.00 91.50 273 VAL A O 1
ATOM 2112 N N . ALA A 1 274 ? -20.393 -5.095 18.474 1.00 92.50 274 ALA A N 1
ATOM 2113 C CA . ALA A 1 274 ? -21.819 -4.777 18.436 1.00 92.50 274 ALA A CA 1
ATOM 2114 C C . ALA A 1 274 ? -22.115 -3.653 17.436 1.00 92.50 274 ALA A C 1
ATOM 2116 O O . ALA A 1 274 ? -22.929 -3.831 16.529 1.00 92.50 274 ALA A O 1
ATOM 2117 N N . GLU A 1 275 ? -21.425 -2.519 17.565 1.00 91.00 275 GLU A N 1
ATOM 2118 C CA . GLU A 1 275 ? -21.641 -1.335 16.731 1.00 91.00 275 GLU A CA 1
ATOM 2119 C C . GLU A 1 275 ? -21.397 -1.617 15.241 1.00 91.00 275 GLU A C 1
ATOM 2121 O O . GLU A 1 275 ? -22.243 -1.301 14.396 1.00 91.00 275 GLU A O 1
ATOM 2126 N N . ARG A 1 276 ? -20.272 -2.259 14.902 1.00 91.94 276 ARG A N 1
ATOM 2127 C CA . ARG A 1 276 ? -19.920 -2.596 13.513 1.00 91.94 276 ARG A CA 1
ATOM 2128 C C . ARG A 1 276 ? -20.856 -3.640 12.915 1.00 91.94 276 ARG A C 1
ATOM 2130 O O . ARG A 1 276 ? -21.220 -3.537 11.744 1.00 91.94 276 ARG A O 1
ATOM 2137 N N . THR A 1 277 ? -21.323 -4.596 13.716 1.00 94.88 277 THR A N 1
ATOM 2138 C CA . THR A 1 277 ? -22.328 -5.574 13.273 1.00 94.88 277 THR A CA 1
ATOM 2139 C C . THR A 1 277 ? -23.661 -4.899 12.964 1.00 94.88 277 THR A C 1
ATOM 2141 O O . THR A 1 277 ? -24.257 -5.170 11.928 1.00 94.88 277 THR A O 1
ATOM 2144 N N . ILE A 1 278 ? -24.123 -3.982 13.817 1.00 94.88 278 ILE A N 1
ATOM 2145 C CA . ILE A 1 278 ? -25.364 -3.235 13.571 1.00 94.88 278 ILE A CA 1
ATOM 2146 C C . ILE A 1 278 ? -25.221 -2.371 12.315 1.00 94.88 278 ILE A C 1
ATOM 2148 O O . ILE A 1 278 ? -26.082 -2.416 11.438 1.00 94.88 278 ILE A O 1
ATOM 2152 N N . THR A 1 279 ? -24.122 -1.626 12.199 1.00 92.88 279 THR A N 1
ATOM 2153 C CA . THR A 1 279 ? -23.833 -0.738 11.060 1.00 92.88 279 THR A CA 1
ATOM 2154 C C . THR A 1 279 ? -23.817 -1.508 9.740 1.00 92.88 279 THR A C 1
ATOM 2156 O O . THR A 1 279 ? -24.566 -1.174 8.823 1.00 92.88 279 THR A O 1
ATOM 2159 N N . SER A 1 280 ? -23.055 -2.603 9.667 1.00 94.44 280 SER A N 1
ATOM 2160 C CA . SER A 1 280 ? -22.952 -3.437 8.459 1.00 94.44 280 SER A CA 1
ATOM 2161 C C . SER A 1 280 ? -24.245 -4.171 8.088 1.00 94.44 280 SER A C 1
ATOM 2163 O O . SER A 1 280 ? -24.420 -4.583 6.945 1.00 94.44 280 SER A O 1
ATOM 2165 N N . LEU A 1 281 ? -25.184 -4.342 9.023 1.00 93.88 281 LEU A N 1
ATOM 2166 C CA . LEU A 1 281 ? -26.491 -4.945 8.747 1.00 93.88 281 LEU A CA 1
ATOM 2167 C C . LEU A 1 281 ? -27.591 -3.919 8.451 1.00 93.88 281 LEU A C 1
ATOM 2169 O O . LEU A 1 281 ? -28.662 -4.312 7.989 1.00 93.88 281 LEU A O 1
ATOM 2173 N N . THR A 1 282 ? -27.353 -2.629 8.707 1.00 93.56 282 THR A N 1
ATOM 2174 C CA . THR A 1 282 ? -28.385 -1.585 8.605 1.00 93.56 282 THR A CA 1
ATOM 2175 C C . THR A 1 282 ? -27.991 -0.449 7.668 1.00 93.56 282 THR A C 1
ATOM 2177 O O . THR A 1 282 ? -28.640 -0.251 6.642 1.00 93.56 282 THR A O 1
ATOM 2180 N N . THR A 1 283 ? -26.952 0.311 8.008 1.00 90.12 283 THR A N 1
ATOM 2181 C CA . THR A 1 283 ? -26.594 1.577 7.357 1.00 90.12 283 THR A CA 1
ATOM 2182 C C . THR A 1 283 ? -25.516 1.436 6.285 1.00 90.12 283 THR A C 1
ATOM 2184 O O . THR A 1 283 ? -25.515 2.244 5.359 1.00 90.12 283 THR A O 1
ATOM 2187 N N . ALA A 1 284 ? -24.657 0.415 6.365 1.00 89.94 284 ALA A N 1
ATOM 2188 C CA . ALA A 1 284 ? -23.568 0.149 5.416 1.00 89.94 284 ALA A CA 1
ATOM 2189 C C . ALA A 1 284 ? -23.534 -1.336 4.979 1.00 89.94 284 ALA A C 1
ATOM 2191 O O . ALA A 1 284 ? -22.605 -2.072 5.317 1.00 89.94 284 ALA A O 1
ATOM 2192 N N . PRO A 1 285 ? -24.570 -1.830 4.269 1.00 90.56 285 PRO A N 1
ATOM 2193 C CA . PRO A 1 285 ? -24.684 -3.244 3.894 1.00 90.56 285 PRO A CA 1
ATOM 2194 C C . PRO A 1 285 ? -23.598 -3.735 2.929 1.00 90.56 285 PRO A C 1
ATOM 2196 O O . PRO A 1 285 ? -23.368 -4.938 2.829 1.00 90.56 285 PRO A O 1
ATOM 2199 N N . ASP A 1 286 ? -22.942 -2.826 2.217 1.00 91.25 286 ASP A N 1
ATOM 2200 C CA . ASP A 1 286 ? -21.790 -3.086 1.358 1.00 91.25 286 ASP A CA 1
ATOM 2201 C C . ASP A 1 286 ? -20.517 -3.438 2.147 1.00 91.25 286 ASP A C 1
ATOM 2203 O O . ASP A 1 286 ? -19.690 -4.194 1.646 1.00 91.25 286 ASP A O 1
ATOM 2207 N N . GLU A 1 287 ? -20.392 -3.007 3.407 1.00 87.75 287 GLU A N 1
ATOM 2208 C CA . GLU A 1 287 ? -19.271 -3.381 4.289 1.00 87.75 287 GLU A CA 1
ATOM 2209 C C . GLU A 1 287 ? -19.433 -4.773 4.927 1.00 87.75 287 GLU A C 1
ATOM 2211 O O . GLU A 1 287 ? -18.528 -5.270 5.599 1.00 87.75 287 GLU A O 1
ATOM 2216 N N . ARG A 1 288 ? -20.587 -5.423 4.738 1.00 93.38 288 ARG A N 1
ATOM 2217 C CA . ARG A 1 288 ? -20.953 -6.668 5.427 1.00 93.38 288 ARG A CA 1
ATOM 2218 C C . ARG A 1 288 ? -19.983 -7.820 5.182 1.00 93.38 288 ARG A C 1
ATOM 2220 O O . ARG A 1 288 ? -19.669 -8.535 6.128 1.00 93.38 288 ARG A O 1
ATOM 2227 N N . GLU A 1 289 ? -19.537 -8.008 3.942 1.00 88.88 289 GLU A N 1
ATOM 2228 C CA . GLU A 1 289 ? -18.616 -9.095 3.578 1.00 88.88 289 GLU A CA 1
ATOM 2229 C C . GLU A 1 289 ? -17.245 -8.887 4.235 1.00 88.88 289 GLU A C 1
ATOM 2231 O O . GLU A 1 289 ? -16.764 -9.760 4.950 1.00 88.88 289 GLU A O 1
ATOM 2236 N N . ALA A 1 290 ? -16.681 -7.681 4.115 1.00 83.00 290 ALA A N 1
ATOM 2237 C CA . ALA A 1 290 ? -15.412 -7.337 4.754 1.00 83.00 290 ALA A CA 1
ATOM 2238 C C . ALA A 1 290 ? -15.482 -7.451 6.287 1.00 83.00 290 ALA A C 1
ATOM 2240 O O . ALA A 1 290 ? -14.551 -7.940 6.926 1.00 83.00 290 ALA A O 1
ATOM 2241 N N . TRP A 1 291 ? -16.594 -7.032 6.899 1.00 94.69 291 TRP A N 1
ATOM 2242 C CA . TRP A 1 291 ? -16.780 -7.170 8.343 1.00 94.69 291 TRP A CA 1
ATOM 2243 C C . TRP A 1 291 ? -16.926 -8.633 8.781 1.00 94.69 291 TRP A C 1
ATOM 2245 O O . TRP A 1 291 ? -16.419 -9.017 9.836 1.00 94.69 291 TRP A O 1
ATOM 2255 N N . GLN A 1 292 ? -17.577 -9.471 7.971 1.00 93.00 292 GLN A N 1
ATOM 2256 C CA . GLN A 1 292 ? -17.709 -10.899 8.246 1.00 93.00 292 GLN A CA 1
ATOM 2257 C C . GLN A 1 292 ? -16.345 -11.594 8.351 1.00 93.00 292 GLN A C 1
ATOM 2259 O O . GLN A 1 292 ? -16.166 -12.409 9.261 1.00 93.00 292 GLN A O 1
ATOM 2264 N N . ASP A 1 293 ? -15.393 -11.243 7.485 1.00 84.31 293 ASP A N 1
ATOM 2265 C CA . ASP A 1 293 ? -14.026 -11.773 7.535 1.00 84.31 293 ASP A CA 1
ATOM 2266 C C . ASP A 1 293 ? -13.326 -11.393 8.848 1.00 84.31 293 ASP A C 1
ATOM 2268 O O . ASP A 1 293 ? -12.779 -12.253 9.538 1.00 84.31 293 ASP A O 1
ATOM 2272 N N . VAL A 1 294 ? -13.441 -10.130 9.273 1.00 89.81 294 VAL A N 1
ATOM 2273 C CA . VAL A 1 294 ? -12.858 -9.666 10.544 1.00 89.81 294 VAL A CA 1
ATOM 2274 C C . VAL A 1 294 ? -13.450 -10.414 11.743 1.00 89.81 294 VAL A C 1
ATOM 2276 O O . VAL A 1 294 ? -12.717 -10.849 12.633 1.00 89.81 294 VAL A O 1
ATOM 2279 N N . VAL A 1 295 ? -14.772 -10.610 11.779 1.00 93.31 295 VAL A N 1
ATOM 2280 C CA . VAL A 1 295 ? -15.420 -11.378 12.856 1.00 93.31 295 VAL A CA 1
ATOM 2281 C C . VAL A 1 295 ? -14.973 -12.842 12.842 1.00 93.31 295 VAL A C 1
ATOM 2283 O O . VAL A 1 295 ? -14.807 -13.439 13.909 1.00 93.31 295 VAL A O 1
ATOM 2286 N N . HIS A 1 296 ? -14.755 -13.429 11.663 1.00 90.88 296 HIS A N 1
ATOM 2287 C CA . HIS A 1 296 ? -14.251 -14.795 11.536 1.00 90.88 296 HIS A CA 1
ATOM 2288 C C . HIS A 1 296 ? -12.825 -14.946 12.089 1.00 90.88 296 HIS A C 1
ATOM 2290 O O . HIS A 1 296 ? -12.531 -15.915 12.799 1.00 90.88 296 HIS A O 1
ATOM 2296 N N . ASP A 1 297 ? -11.959 -13.968 11.836 1.00 82.00 297 ASP A N 1
ATOM 2297 C CA . ASP A 1 297 ? -10.602 -13.941 12.382 1.00 82.00 297 ASP A CA 1
ATOM 2298 C C . ASP A 1 297 ? -10.613 -13.801 13.909 1.00 82.00 297 ASP A C 1
ATOM 2300 O O . ASP A 1 297 ? -9.939 -14.563 14.610 1.00 82.00 297 ASP A O 1
ATOM 2304 N N . LEU A 1 298 ? -11.447 -12.901 14.444 1.00 88.25 298 LEU A N 1
ATOM 2305 C CA . LEU A 1 298 ? -11.638 -12.751 15.890 1.00 88.25 298 LEU A CA 1
ATOM 2306 C C . LEU A 1 298 ? -12.150 -14.051 16.527 1.00 88.25 298 LEU A C 1
ATOM 2308 O O . LEU A 1 298 ? -11.650 -14.464 17.575 1.00 88.25 298 LEU A O 1
ATOM 2312 N N . TYR A 1 299 ? -13.115 -14.727 15.893 1.00 91.12 299 TYR A N 1
ATOM 2313 C CA . TYR A 1 299 ? -13.626 -16.025 16.348 1.00 91.12 299 TYR A CA 1
ATOM 2314 C C . TYR A 1 299 ? -12.515 -17.080 16.407 1.00 91.12 299 TYR A C 1
ATOM 2316 O O . TYR A 1 299 ? -12.384 -17.814 17.395 1.00 91.12 299 TYR A O 1
ATOM 2324 N N . THR A 1 300 ? -11.698 -17.146 15.357 1.00 85.69 300 THR A N 1
ATOM 2325 C CA . THR A 1 300 ? -10.571 -18.076 15.272 1.00 85.69 300 THR A CA 1
ATOM 2326 C C . THR A 1 300 ? -9.566 -17.800 16.386 1.00 85.69 300 THR A C 1
ATOM 2328 O O . THR A 1 300 ? -9.126 -18.726 17.071 1.00 85.69 300 THR A O 1
ATOM 2331 N N . GLN A 1 301 ? -9.254 -16.528 16.635 1.00 79.94 301 GLN A N 1
ATOM 2332 C CA . GLN A 1 301 ? -8.339 -16.124 17.695 1.00 79.94 301 GLN A CA 1
ATOM 2333 C C . GLN A 1 301 ? -8.874 -16.471 19.093 1.00 79.94 301 GLN A C 1
ATOM 2335 O O . GLN A 1 301 ? -8.127 -17.048 19.883 1.00 79.94 301 GLN A O 1
ATOM 2340 N N . ALA A 1 302 ? -10.151 -16.194 19.376 1.00 87.75 302 ALA A N 1
ATOM 2341 C CA . ALA A 1 302 ? -10.801 -16.545 20.643 1.00 87.75 302 ALA A CA 1
ATOM 2342 C C . ALA A 1 302 ? -10.814 -18.065 20.885 1.00 87.75 302 ALA A C 1
ATOM 2344 O O . ALA A 1 302 ? -10.544 -18.547 21.986 1.00 87.75 302 ALA A O 1
ATOM 2345 N N . SER A 1 303 ? -11.048 -18.843 19.826 1.00 88.81 303 SER A N 1
ATOM 2346 C CA . SER A 1 303 ? -11.010 -20.307 19.891 1.00 88.81 303 SER A CA 1
ATOM 2347 C C . SER A 1 303 ? -9.604 -20.830 20.206 1.00 88.81 303 SER A C 1
ATOM 2349 O O . SER A 1 303 ? -9.446 -21.756 21.000 1.00 88.81 303 SER A O 1
ATOM 2351 N N . ILE A 1 304 ? -8.566 -20.227 19.615 1.00 81.75 304 ILE A N 1
ATOM 2352 C CA . ILE A 1 304 ? -7.164 -20.596 19.862 1.00 81.75 304 ILE A CA 1
ATOM 2353 C C . ILE A 1 304 ? -6.721 -20.202 21.276 1.00 81.75 304 ILE A C 1
ATOM 2355 O O . ILE A 1 304 ? -5.970 -20.949 21.908 1.00 81.75 304 ILE A O 1
ATOM 2359 N N . SER A 1 305 ? -7.165 -19.050 21.785 1.00 80.81 305 SER A N 1
ATOM 2360 C CA . SER A 1 305 ? -6.832 -18.594 23.139 1.00 80.81 305 SER A CA 1
ATOM 2361 C C . SER A 1 305 ? -7.579 -19.357 24.240 1.00 80.81 305 SER A C 1
ATOM 2363 O O . SER A 1 305 ? -7.196 -19.249 25.405 1.00 80.81 305 SER A O 1
ATOM 2365 N N . GLY A 1 306 ? -8.595 -20.151 23.885 1.00 89.69 306 GLY A N 1
ATOM 2366 C CA . GLY A 1 306 ? -9.432 -20.892 24.830 1.00 89.69 306 GLY A CA 1
ATOM 2367 C C . GLY A 1 306 ? -10.515 -20.037 25.493 1.00 89.69 306 GLY A C 1
ATOM 2368 O O . GLY A 1 306 ? -11.057 -20.440 26.520 1.00 89.69 306 GLY A O 1
ATOM 2369 N N . ASP A 1 307 ? -10.827 -18.869 24.928 1.00 90.94 307 ASP A N 1
ATOM 2370 C CA . ASP A 1 307 ? -11.937 -18.030 25.377 1.00 90.94 307 ASP A CA 1
ATOM 2371 C C . ASP A 1 307 ? -13.249 -18.517 24.742 1.00 90.94 307 ASP A C 1
ATOM 2373 O O . ASP A 1 307 ? -13.716 -18.016 23.716 1.00 90.94 307 ASP A O 1
ATOM 2377 N N . GLU A 1 308 ? -13.826 -19.558 25.347 1.00 92.75 308 GLU A N 1
ATOM 2378 C CA . GLU A 1 308 ? -15.058 -20.193 24.863 1.00 92.75 308 GLU A CA 1
ATOM 2379 C C . GLU A 1 308 ? -16.240 -19.211 24.827 1.00 92.75 308 GLU A C 1
ATOM 2381 O O . GLU A 1 308 ? -17.054 -19.253 23.906 1.00 92.75 308 GLU A O 1
ATOM 2386 N N . SER A 1 309 ? -16.315 -18.293 25.795 1.00 92.50 309 SER A N 1
ATOM 2387 C CA . SER A 1 309 ? -17.403 -17.317 25.903 1.00 92.50 309 SER A CA 1
ATOM 2388 C C . SER A 1 309 ? -17.372 -16.317 24.744 1.00 92.50 309 SER A C 1
ATOM 2390 O O . SER A 1 309 ? -18.396 -16.092 24.092 1.00 92.50 309 SER A O 1
ATOM 2392 N N . ALA A 1 310 ? -16.196 -15.753 24.450 1.00 91.81 310 ALA A N 1
ATOM 2393 C CA . ALA A 1 310 ? -16.004 -14.853 23.317 1.00 91.81 310 ALA A CA 1
ATOM 2394 C C . ALA A 1 310 ? -16.231 -15.570 21.980 1.00 91.81 310 ALA A C 1
ATOM 2396 O O . ALA A 1 310 ? -16.904 -15.039 21.094 1.00 91.81 310 ALA A O 1
ATOM 2397 N N . ALA A 1 311 ? -15.723 -16.800 21.841 1.00 93.94 311 ALA A N 1
ATOM 2398 C CA . ALA A 1 311 ? -15.899 -17.597 20.632 1.00 93.94 311 ALA A CA 1
ATOM 2399 C C . ALA A 1 311 ? -17.385 -17.861 20.329 1.00 93.94 311 ALA A C 1
ATOM 2401 O O . ALA A 1 311 ? -17.804 -17.736 19.179 1.00 93.94 311 ALA A O 1
ATOM 2402 N N . MET A 1 312 ? -18.208 -18.155 21.342 1.00 95.50 312 MET A N 1
ATOM 2403 C CA . MET A 1 312 ? -19.653 -18.348 21.158 1.00 95.50 312 MET A CA 1
ATOM 2404 C C . MET A 1 312 ? -20.362 -17.075 20.674 1.00 95.50 312 MET A C 1
ATOM 2406 O O . MET A 1 312 ? -21.201 -17.147 19.773 1.00 95.50 312 MET A O 1
ATOM 2410 N N . LEU A 1 313 ? -20.015 -15.908 21.230 1.00 96.06 313 LEU A N 1
ATOM 2411 C CA . LEU A 1 313 ? -20.569 -14.625 20.785 1.00 96.06 313 LEU A CA 1
ATOM 2412 C C . LEU A 1 313 ? -20.174 -14.330 19.333 1.00 96.06 313 LEU A C 1
ATOM 2414 O O . LEU A 1 313 ? -21.036 -14.049 18.501 1.00 96.06 313 LEU A O 1
ATOM 2418 N N . LEU A 1 314 ? -18.884 -14.432 19.013 1.00 96.88 314 LEU A N 1
ATOM 2419 C CA . LEU A 1 314 ? -18.359 -14.138 17.678 1.00 96.88 314 LEU A CA 1
ATOM 2420 C C . LEU A 1 314 ? -18.904 -15.110 16.624 1.00 96.88 314 LEU A C 1
ATOM 2422 O O . LEU A 1 314 ? -19.209 -14.702 15.504 1.00 96.88 314 LEU A O 1
ATOM 2426 N N . GLN A 1 315 ? -19.125 -16.376 16.987 1.00 96.31 315 GLN A N 1
ATOM 2427 C CA . GLN A 1 315 ? -19.788 -17.348 16.120 1.00 96.31 315 GLN A CA 1
ATOM 2428 C C . GLN A 1 315 ? -21.243 -16.958 15.822 1.00 96.31 315 GLN A C 1
ATOM 2430 O O . GLN A 1 315 ? -21.686 -17.057 14.673 1.00 96.31 315 GLN A O 1
ATOM 2435 N N . ALA A 1 316 ? -21.992 -16.500 16.829 1.00 96.56 316 ALA A N 1
ATOM 2436 C CA . ALA A 1 316 ? -23.364 -16.038 16.639 1.00 96.56 316 ALA A CA 1
ATOM 2437 C C . ALA A 1 316 ? -23.426 -14.808 15.721 1.00 96.56 316 ALA A C 1
ATOM 2439 O O . ALA A 1 316 ? -24.229 -14.772 14.787 1.00 96.56 316 ALA A O 1
ATOM 2440 N N . VAL A 1 317 ? -22.523 -13.845 15.928 1.00 96.94 317 VAL A N 1
ATOM 2441 C CA . VAL A 1 317 ? -22.375 -12.663 15.067 1.00 96.94 317 VAL A CA 1
ATOM 2442 C C . VAL A 1 317 ? -22.010 -13.063 13.633 1.00 96.94 317 VAL A C 1
ATOM 2444 O O . VAL A 1 317 ? -22.648 -12.603 12.690 1.00 96.94 317 VAL A O 1
ATOM 2447 N N . SER A 1 318 ? -21.055 -13.975 13.442 1.00 95.94 318 SER A N 1
ATOM 2448 C CA . SER A 1 318 ? -20.678 -14.477 12.111 1.00 95.94 318 SER A CA 1
ATOM 2449 C C . SER A 1 318 ? -21.850 -15.174 11.396 1.00 95.94 318 SER A C 1
ATOM 2451 O O . SER A 1 318 ? -22.086 -14.965 10.203 1.00 95.94 318 SER A O 1
ATOM 2453 N N . THR A 1 319 ? -22.655 -15.944 12.136 1.00 95.62 319 THR A N 1
ATOM 2454 C CA . THR A 1 319 ? -23.855 -16.626 11.614 1.00 95.62 319 THR A CA 1
ATOM 2455 C C . THR A 1 319 ? -24.929 -15.630 11.167 1.00 95.62 319 THR A C 1
ATOM 2457 O O . THR A 1 319 ? -25.565 -15.819 10.124 1.00 95.62 319 THR A O 1
ATOM 2460 N N . LEU A 1 320 ? -25.099 -14.545 11.926 1.00 96.44 320 LEU A N 1
ATOM 2461 C CA . LEU A 1 320 ? -25.985 -13.430 11.594 1.00 96.44 320 LEU A CA 1
ATOM 2462 C C . LEU A 1 320 ? -25.505 -12.695 10.332 1.00 96.44 320 LEU A C 1
ATOM 2464 O O . LEU A 1 320 ? -26.276 -12.500 9.388 1.00 96.44 320 LEU A O 1
ATOM 2468 N N . LEU A 1 321 ? -24.211 -12.366 10.262 1.00 95.31 321 LEU A N 1
ATOM 2469 C CA . LEU A 1 321 ? -23.582 -11.747 9.090 1.00 95.31 321 LEU A CA 1
ATOM 2470 C C . LEU A 1 321 ? -23.646 -12.646 7.848 1.00 95.31 321 LEU A C 1
ATOM 2472 O O . LEU A 1 321 ? -23.778 -12.127 6.747 1.00 95.31 321 LEU A O 1
ATOM 2476 N N . SER A 1 322 ? -23.736 -13.966 8.000 1.00 94.62 322 SER A N 1
ATOM 2477 C CA . SER A 1 322 ? -23.938 -14.901 6.879 1.00 94.62 322 SER A CA 1
ATOM 2478 C C . SER A 1 322 ? -25.366 -14.911 6.305 1.00 94.62 322 SER A C 1
ATOM 2480 O O . SER A 1 322 ? -25.612 -15.551 5.286 1.00 94.62 322 SER A O 1
ATOM 2482 N N . GLY A 1 323 ? -26.325 -14.224 6.939 1.00 94.06 323 GLY A N 1
ATOM 2483 C CA . GLY A 1 323 ? -27.705 -14.101 6.440 1.00 94.06 323 GLY A CA 1
ATOM 2484 C C . GLY A 1 323 ? -28.757 -14.821 7.273 1.00 94.06 323 GLY A C 1
ATOM 2485 O O . GLY A 1 323 ? -29.938 -14.739 6.941 1.00 94.06 323 GLY A O 1
ATOM 2486 N N . THR A 1 324 ? -28.358 -15.495 8.351 1.00 95.31 324 THR A N 1
ATOM 2487 C CA . THR A 1 324 ? -29.305 -16.181 9.235 1.00 95.31 324 THR A CA 1
ATOM 2488 C C . THR A 1 324 ? -30.128 -15.148 10.012 1.00 95.31 324 THR A C 1
ATOM 2490 O O . THR A 1 324 ? -29.536 -14.276 10.651 1.00 95.31 324 THR A O 1
ATOM 2493 N N . PRO A 1 325 ? -31.471 -15.213 9.991 1.00 93.19 325 PRO A N 1
ATOM 2494 C CA . PRO A 1 325 ? -32.315 -14.321 10.779 1.00 93.19 325 PRO A CA 1
ATOM 2495 C C . PRO A 1 325 ? -32.003 -14.403 12.279 1.00 93.19 325 PRO A C 1
ATOM 2497 O O . PRO A 1 325 ? -31.834 -15.491 12.825 1.00 93.19 325 PRO A O 1
ATOM 2500 N N . VAL A 1 326 ? -31.971 -13.259 12.970 1.00 93.94 326 VAL A N 1
ATOM 2501 C CA . VAL A 1 326 ? -31.560 -13.185 14.387 1.00 93.94 326 VAL A CA 1
ATOM 2502 C C . VAL A 1 326 ? -32.417 -14.052 15.323 1.00 93.94 326 VAL A C 1
ATOM 2504 O O . VAL A 1 326 ? -31.921 -14.585 16.310 1.00 93.94 326 VAL A O 1
ATOM 2507 N N . ASN A 1 327 ? -33.693 -14.257 14.991 1.00 92.06 327 ASN A N 1
ATOM 2508 C CA . ASN A 1 327 ? -34.629 -15.100 15.741 1.00 92.06 327 ASN A CA 1
ATOM 2509 C C . ASN A 1 327 ? -34.380 -16.613 15.581 1.00 92.06 327 ASN A C 1
ATOM 2511 O O . ASN A 1 327 ? -34.950 -17.396 16.340 1.00 92.06 327 ASN A O 1
ATOM 2515 N N . GLU A 1 328 ? -33.565 -17.028 14.611 1.00 92.88 328 GLU A N 1
ATOM 2516 C CA . GLU A 1 328 ? -33.181 -18.427 14.381 1.00 92.88 328 GLU A CA 1
ATOM 2517 C C . GLU A 1 328 ? -31.838 -18.785 15.040 1.00 92.88 328 GLU A C 1
ATOM 2519 O O . GLU A 1 328 ? -31.479 -19.960 15.123 1.00 92.88 328 GLU A O 1
ATOM 2524 N N . ILE A 1 329 ? -31.105 -17.791 15.553 1.00 93.38 329 ILE A N 1
ATOM 2525 C CA . ILE A 1 329 ? -29.795 -17.979 16.177 1.00 93.38 329 ILE A CA 1
ATOM 2526 C C . ILE A 1 329 ? -29.979 -18.158 17.688 1.00 93.38 329 ILE A C 1
ATOM 2528 O O . ILE A 1 329 ? -30.194 -17.202 18.434 1.00 93.38 329 ILE A O 1
ATOM 2532 N N . ALA A 1 330 ? -29.887 -19.403 18.154 1.00 89.19 330 ALA A N 1
ATOM 2533 C CA . ALA A 1 330 ? -29.887 -19.715 19.579 1.00 89.19 330 ALA A CA 1
ATOM 2534 C C . ALA A 1 330 ? -28.479 -19.526 20.160 1.00 89.19 330 ALA A C 1
ATOM 2536 O O . ALA A 1 330 ? -27.562 -20.268 19.809 1.00 89.19 330 ALA A O 1
ATOM 2537 N N . VAL A 1 331 ? -28.320 -18.557 21.064 1.00 88.25 331 VAL A N 1
ATOM 2538 C CA . VAL A 1 331 ? -27.042 -18.279 21.730 1.00 88.25 331 VAL A CA 1
ATOM 2539 C C . VAL A 1 331 ? -27.208 -18.410 23.240 1.00 88.25 331 VAL A C 1
ATOM 2541 O O . VAL A 1 331 ? -28.015 -17.703 23.840 1.00 88.25 331 VAL A O 1
ATOM 2544 N N . ASP A 1 332 ? -26.441 -19.311 23.850 1.00 91.31 332 ASP A N 1
ATOM 2545 C CA . ASP A 1 332 ? -26.361 -19.476 25.305 1.00 91.31 332 ASP A CA 1
ATOM 2546 C C . ASP A 1 332 ? -25.009 -18.948 25.795 1.00 91.31 332 ASP A C 1
ATOM 2548 O O . ASP A 1 332 ? -24.040 -19.690 25.921 1.00 91.31 332 ASP A O 1
ATOM 2552 N N . LEU A 1 333 ? -24.910 -17.627 25.962 1.00 91.38 333 LEU A N 1
ATOM 2553 C CA . LEU A 1 333 ? -23.652 -16.977 26.334 1.00 91.38 333 LEU A CA 1
ATOM 2554 C C . LEU A 1 333 ? -23.443 -17.076 27.848 1.00 91.38 333 LEU A C 1
ATOM 2556 O O . LEU A 1 333 ? -24.304 -16.597 28.594 1.00 91.38 333 LEU A O 1
ATOM 2560 N N . PRO A 1 334 ? -22.318 -17.640 28.326 1.00 87.44 334 PRO A N 1
ATOM 2561 C CA . PRO A 1 334 ? -22.092 -17.853 29.753 1.00 87.44 334 PRO A CA 1
ATOM 2562 C C . PRO A 1 334 ? -21.800 -16.547 30.506 1.00 87.44 334 PRO A C 1
ATOM 2564 O O . PRO A 1 334 ? -22.217 -16.395 31.659 1.00 87.44 334 PRO A O 1
ATOM 2567 N N . GLU A 1 335 ? -21.171 -15.566 29.859 1.00 89.62 335 GLU A N 1
ATOM 2568 C CA . GLU A 1 335 ? -20.837 -14.281 30.476 1.00 89.62 335 GLU A CA 1
ATOM 2569 C C . GLU A 1 335 ? -21.911 -13.209 30.273 1.00 89.62 335 GLU A C 1
ATOM 2571 O O . GLU A 1 335 ? -22.513 -13.080 29.207 1.00 89.62 335 GLU A O 1
ATOM 2576 N N . GLU A 1 336 ? -22.139 -12.411 31.320 1.00 89.81 336 GLU A N 1
ATOM 2577 C CA . GLU A 1 336 ? -23.153 -11.351 31.317 1.00 89.81 336 GLU A CA 1
ATOM 2578 C C . GLU A 1 336 ? -22.838 -10.245 30.311 1.00 89.81 336 GLU A C 1
ATOM 2580 O O . GLU A 1 336 ? -23.741 -9.794 29.612 1.00 89.81 336 GLU A O 1
ATOM 2585 N N . ASN A 1 337 ? -21.566 -9.864 30.177 1.00 89.44 337 ASN A N 1
ATOM 2586 C CA . ASN A 1 337 ? -21.158 -8.841 29.218 1.00 89.44 337 ASN A CA 1
ATOM 2587 C C . ASN A 1 337 ? -21.492 -9.279 27.785 1.00 89.44 337 ASN A C 1
ATOM 2589 O O . ASN A 1 337 ? -22.171 -8.557 27.064 1.00 89.44 337 ASN A O 1
ATOM 2593 N N . HIS A 1 338 ? -21.139 -10.507 27.391 1.00 92.56 338 HIS A N 1
ATOM 2594 C CA . HIS A 1 338 ? -21.468 -11.016 26.057 1.00 92.56 338 HIS A CA 1
ATOM 2595 C C . HIS A 1 338 ? -22.982 -11.131 25.824 1.00 92.56 338 HIS A C 1
ATOM 2597 O O . HIS A 1 338 ? -23.457 -10.825 24.729 1.00 92.56 338 HIS A O 1
ATOM 2603 N N . ARG A 1 339 ? -23.768 -11.503 26.850 1.00 93.81 339 ARG A N 1
ATOM 2604 C CA . ARG A 1 339 ? -25.241 -11.469 26.770 1.00 93.81 339 ARG A CA 1
ATOM 2605 C C . ARG A 1 339 ? -25.774 -10.063 26.507 1.00 93.81 339 ARG A C 1
ATOM 2607 O O . ARG A 1 339 ? -26.713 -9.920 25.722 1.00 93.81 339 ARG A O 1
ATOM 2614 N N . GLN A 1 340 ? -25.202 -9.043 27.143 1.00 92.50 340 GLN A N 1
ATOM 2615 C CA . GLN A 1 340 ? -25.598 -7.648 26.933 1.00 92.50 340 GLN A CA 1
ATOM 2616 C C . GLN A 1 340 ? -25.279 -7.187 25.511 1.00 92.50 340 GLN A C 1
ATOM 2618 O O . GLN A 1 340 ? -26.165 -6.651 24.846 1.00 92.50 340 GLN A O 1
ATOM 2623 N N . ILE A 1 341 ? -24.083 -7.499 25.011 1.00 92.88 341 ILE A N 1
ATOM 2624 C CA . ILE A 1 341 ? -23.667 -7.202 23.633 1.00 92.88 341 ILE A CA 1
ATOM 2625 C C . ILE A 1 341 ? -24.597 -7.868 22.615 1.00 92.88 341 ILE A C 1
ATOM 2627 O O . ILE A 1 341 ? -25.120 -7.209 21.717 1.00 92.88 341 ILE A O 1
ATOM 2631 N N . TRP A 1 342 ? -24.887 -9.162 22.781 1.00 95.75 342 TRP A N 1
ATOM 2632 C CA . TRP A 1 342 ? -25.832 -9.855 21.903 1.00 95.75 342 TRP A CA 1
ATOM 2633 C C . TRP A 1 342 ? -27.232 -9.234 21.964 1.00 95.75 342 TRP A C 1
ATOM 2635 O O . TRP A 1 342 ? -27.855 -8.996 20.932 1.00 95.75 342 TRP A O 1
ATOM 2645 N N . SER A 1 343 ? -27.711 -8.901 23.165 1.00 93.44 343 SER A N 1
ATOM 2646 C CA . SER A 1 343 ? -29.018 -8.261 23.351 1.00 93.44 343 SER A CA 1
ATOM 2647 C C . SER A 1 343 ? -29.097 -6.893 22.669 1.00 93.44 343 SER A C 1
ATOM 2649 O O . SER A 1 343 ? -30.139 -6.558 22.111 1.00 93.44 343 SER A O 1
ATOM 2651 N N . GLN A 1 344 ? -28.007 -6.121 22.670 1.00 94.06 344 GLN A N 1
ATOM 2652 C CA . GLN A 1 344 ? -27.915 -4.847 21.959 1.00 94.06 344 GLN A CA 1
ATOM 2653 C C . GLN A 1 344 ? -28.050 -5.035 20.443 1.00 94.06 344 GLN A C 1
ATOM 2655 O O . GLN A 1 344 ? -28.833 -4.324 19.814 1.00 94.06 344 GLN A O 1
ATOM 2660 N N . ILE A 1 345 ? -27.349 -6.017 19.865 1.00 94.88 345 ILE A N 1
ATOM 2661 C CA . ILE A 1 345 ? -27.452 -6.347 18.434 1.00 94.88 345 ILE A CA 1
ATOM 2662 C C . ILE A 1 345 ? -28.887 -6.765 18.087 1.00 94.88 345 ILE A C 1
ATOM 2664 O O . ILE A 1 345 ? -29.476 -6.237 17.147 1.00 94.88 345 ILE A O 1
ATOM 2668 N N . VAL A 1 346 ? -29.481 -7.669 18.873 1.00 95.00 346 VAL A N 1
ATOM 2669 C CA . VAL A 1 346 ? -30.860 -8.142 18.665 1.00 95.00 346 VAL A CA 1
ATOM 2670 C C . VAL A 1 346 ? -31.857 -6.983 18.723 1.00 95.00 346 VAL A C 1
ATOM 2672 O O . VAL A 1 346 ? -32.741 -6.891 17.870 1.00 95.00 346 VAL A O 1
ATOM 2675 N N . ALA A 1 347 ? -31.717 -6.089 19.706 1.00 93.81 347 ALA A N 1
ATOM 2676 C CA . ALA A 1 347 ? -32.614 -4.953 19.894 1.00 93.81 347 ALA A CA 1
ATOM 2677 C C . ALA A 1 347 ? -32.535 -3.931 18.751 1.00 93.81 347 ALA A C 1
ATOM 2679 O O . ALA A 1 347 ? -33.540 -3.302 18.443 1.00 93.81 347 ALA A O 1
ATOM 2680 N N . ALA A 1 348 ? -31.369 -3.770 18.122 1.00 93.19 348 ALA A N 1
ATOM 2681 C CA . ALA A 1 348 ? -31.189 -2.861 16.992 1.00 93.19 348 ALA A CA 1
ATOM 2682 C C . ALA A 1 348 ? -31.735 -3.413 15.661 1.00 93.19 348 ALA A C 1
ATOM 2684 O O . ALA A 1 348 ? -31.982 -2.639 14.739 1.00 93.19 348 ALA A O 1
ATOM 2685 N N . LEU A 1 349 ? -31.904 -4.736 15.552 1.00 90.56 349 LEU A N 1
ATOM 2686 C CA . LEU A 1 349 ? -32.357 -5.427 14.335 1.00 90.56 349 LEU A CA 1
ATOM 2687 C C . LEU A 1 349 ? -33.826 -5.884 14.385 1.00 90.56 349 LEU A C 1
ATOM 2689 O O . LEU A 1 349 ? -34.335 -6.393 13.384 1.00 90.56 349 LEU A O 1
ATOM 2693 N N . SER A 1 350 ? -34.478 -5.743 15.543 1.00 84.69 350 SER A N 1
ATOM 2694 C CA . SER A 1 350 ? -35.908 -6.021 15.755 1.00 84.69 350 SER A CA 1
ATOM 2695 C C . SER A 1 350 ? -36.749 -4.784 15.470 1.00 84.69 350 SER A C 1
ATOM 2697 O O . SER A 1 350 ? -37.843 -4.948 14.881 1.00 84.69 350 SER A O 1
#

Radius of gyration: 32.12 Å; Cα contacts (8 Å, |Δi|>4): 302; chains: 1; bounding box: 87×62×93 Å

Foldseek 3Di:
DDDDDDDDDDPDDVVPPPLVVLLVLLLPQPALVSNLVSCVVCVVCLDVVVLVVLVVQLVVCVVVVVVVSNVSSVLSSVLSVVVNPDPSCVSSPRDVPDVVLLVVLVVQLLPDPDLVSNLVSCVVRVSCLDPVSLVVLVVQLVVCVVVVNPVSNVSSVVSSVLSVQCNQQNNVLSSCVVVVLAPDPVLVVLLVQLLPQPDLVSNLVSCVVCVCCLDPSVLSNLSRQLSNCVSVVVVVSNVSSVVSSVLSVVCNVPNSPVSSVCVVVPPDPLLVLLVVLLCCVPVNVVCLVVNLVVLVVQLVVCVVVVVPLSNQLSVLSSCVSVPDDNVVRDGDRPDPVSVVSSVSNVVSRD

Sequence (350 aa):
MTDLSTGPAEDYDPQSDPLLHAILSFLSASSWSSAQGIVEDHPDLLRPKAELMLDSLIKEAKAQGNQQTAFNLILHRNKLREARNAPFDIVFRDTPTDNNNAMDAVRALIDVESLEQARSTINANPILLSLDVEHVFDMLTAMAEVNDDQPAATTLQTYRELLQACRAVGVDVAFDMAGGNLPNEELMNAMLEYVNAPDWPATRQVVEAHPQLVSDEAIRGFDMLIEGARAQGHNTAVMRMTGHKALLESIQEIGIDDAFHRVENPPDLFDVVAERTITSLTTAPDEREAWQDVVHDLYTQASISGDESAAMLLQAVSTLLSGTPVNEIAVDLPEENHRQIWSQIVAALS

Solvent-accessible surface area (backbone atoms only — not comparable to full-atom values): 19514 Å² total; per-residue (Å²): 141,79,83,87,80,83,75,79,83,75,86,82,56,80,89,71,40,68,64,58,51,50,50,52,53,42,76,63,39,92,42,44,58,55,28,42,54,46,46,70,78,34,61,65,58,65,36,72,67,41,49,55,52,46,52,50,51,29,51,49,25,51,75,70,66,37,55,71,60,22,50,55,45,51,52,56,49,49,48,40,57,45,44,71,80,45,61,56,78,71,64,28,49,78,51,98,74,44,74,66,59,53,54,50,51,50,48,59,45,67,72,42,94,44,72,67,52,33,50,52,46,43,72,77,34,64,66,61,65,40,76,72,42,53,58,53,43,56,50,52,26,53,50,21,55,76,69,69,34,59,70,58,24,49,53,42,50,53,51,50,54,47,40,53,36,22,67,68,54,35,57,71,47,29,49,33,58,73,72,64,64,52,58,50,74,69,55,46,51,50,50,52,51,39,72,64,36,90,45,67,73,51,29,49,52,41,46,73,75,36,64,66,57,60,33,72,55,39,51,50,42,44,52,46,52,34,43,52,25,52,73,71,66,37,59,70,57,29,55,53,49,50,55,53,44,53,46,36,54,36,28,65,76,63,32,64,70,56,32,50,49,42,67,78,51,59,73,54,72,59,58,52,51,32,52,53,51,47,38,24,72,68,82,38,60,84,50,29,66,67,49,36,54,53,38,49,52,51,23,52,50,25,54,73,74,65,38,62,54,59,20,53,52,32,48,51,52,37,46,40,65,74,67,48,57,74,92,76,60,88,79,88,60,83,44,68,68,59,44,50,41,51,50,52,42,51,65,74,75,107